Protein AF-A0A4Y9PZW2-F1 (afdb_monomer_lite)

Sequence (196 aa):
MPDELEQRLRSSLRAYADLVDEPDEDELPAPRTEIPRARSGRWREGVLAAAAAAAVVTWTFWVVTDDDTGVETATGTALSSTEGSAELPTGDAAAAAGAPEGPVPSSTDSVAPGVASPLDLYTHCGVLGTDVGGVWFAADPPLVDGAGNPPPGWGNPYQPGTLTLVTADEAVFADDAGHVVRLRAADESARPAPCD

Foldseek 3Di:
DVVVVVVVVVVVVVVVVVVPDPPPPPDDDDPDDDDDDDDDDDDDDDDDDDDDDDDPPDDDDPPPDDDDDDDDDDDDDDDDDDDDDDDDDDDDDDDPPPPPPDPQPCCLLAADAQDKDKHFQAFQQFRAFHDHNNFTWGFVVTAHPVVRGYDPPADPRTHIFIWHHNDPFWIWTAHPSGDITITGGDPPVSDDDDDD

Secondary structure (DSSP, 8-state):
-HHHHHHHHHHHHHHHHTT-PPP-TT--PPP----------------------------------------------------------------------PPP----S-PPTT-EEEEEEE-BTBEEEEEETTEEEEEEEEE--SSSSPPTTS-SSEEEEEEEEEETTEEEEE-TT--EEEEEEE-GGGSPPPP-

pLDDT: mean 72.65, std 22.48, range [35.47, 98.25]

Structure (mmCIF, N/CA/C/O backbone):
data_AF-A0A4Y9PZW2-F1
#
_entry.id   AF-A0A4Y9PZW2-F1
#
loop_
_atom_site.group_PDB
_atom_site.id
_atom_site.type_symbol
_atom_site.label_atom_id
_atom_site.label_alt_id
_atom_site.label_comp_id
_atom_site.label_asym_id
_atom_site.label_entity_id
_atom_site.label_seq_id
_atom_site.pdbx_PDB_ins_code
_atom_site.Cartn_x
_atom_site.Cartn_y
_atom_site.Cartn_z
_atom_site.occupancy
_atom_site.B_iso_or_equiv
_atom_site.auth_seq_id
_atom_site.auth_comp_id
_atom_site.auth_asym_id
_atom_site.auth_atom_id
_atom_site.pdbx_PDB_model_num
ATOM 1 N N . MET A 1 1 ? -14.460 39.743 23.673 1.00 62.78 1 MET A N 1
ATOM 2 C CA . MET A 1 1 ? -14.285 38.286 23.467 1.00 62.78 1 MET A CA 1
ATOM 3 C C . MET A 1 1 ? -13.497 37.919 22.205 1.00 62.78 1 MET A C 1
ATOM 5 O O . MET A 1 1 ? -12.821 36.904 22.282 1.00 62.78 1 MET A O 1
ATOM 9 N N . PRO A 1 2 ? -13.517 38.660 21.073 1.00 75.25 2 PRO A N 1
ATOM 10 C CA . PRO A 1 2 ? -12.588 38.373 19.966 1.00 75.25 2 PRO A CA 1
ATOM 11 C C . PRO A 1 2 ? -11.142 38.829 20.255 1.00 75.25 2 PRO A C 1
ATOM 13 O O . PRO A 1 2 ? -10.194 38.188 19.812 1.00 75.25 2 PRO A O 1
ATOM 16 N N . ASP A 1 3 ? -10.963 39.866 21.077 1.00 88.75 3 ASP A N 1
ATOM 17 C CA . ASP A 1 3 ? -9.648 40.477 21.337 1.00 88.75 3 ASP A CA 1
ATOM 18 C C . ASP A 1 3 ? -8.695 39.572 22.133 1.00 88.75 3 ASP A C 1
ATOM 20 O O . ASP A 1 3 ? -7.484 39.602 21.937 1.00 88.75 3 ASP A O 1
ATOM 24 N N . GLU A 1 4 ? -9.234 38.716 23.002 1.00 91.25 4 GLU A N 1
ATOM 25 C CA . GLU A 1 4 ? -8.445 37.791 23.823 1.00 91.25 4 GLU A CA 1
ATOM 26 C C . GLU A 1 4 ? -7.867 36.641 22.987 1.00 91.25 4 GLU A C 1
ATOM 28 O O . GLU A 1 4 ? -6.729 36.216 23.194 1.00 91.25 4 GLU A O 1
ATOM 33 N N . LEU A 1 5 ? -8.621 36.185 21.980 1.00 87.56 5 LEU A N 1
ATOM 34 C CA . LEU A 1 5 ? -8.169 35.160 21.045 1.00 87.56 5 LEU A CA 1
ATOM 35 C C . LEU A 1 5 ? -7.055 35.703 20.144 1.00 87.56 5 LEU A C 1
ATOM 37 O O . LEU A 1 5 ? -6.027 35.046 19.978 1.00 87.56 5 LEU A O 1
ATOM 41 N N . GLU A 1 6 ? -7.209 36.927 19.633 1.00 93.12 6 GLU A N 1
ATOM 42 C CA . GLU A 1 6 ? -6.150 37.588 18.868 1.00 93.12 6 GLU A CA 1
ATOM 43 C C . GLU A 1 6 ? -4.896 37.846 19.709 1.00 93.12 6 GLU A C 1
ATOM 45 O O . GLU A 1 6 ? -3.774 37.686 19.226 1.00 93.12 6 GLU A O 1
ATOM 50 N N . GLN A 1 7 ? -5.065 38.246 20.970 1.00 94.62 7 GLN A N 1
ATOM 51 C CA . GLN A 1 7 ? -3.944 38.518 21.865 1.00 94.62 7 GLN A CA 1
ATOM 52 C C . GLN A 1 7 ? -3.179 37.233 22.202 1.00 94.62 7 GLN A C 1
ATOM 54 O O . GLN A 1 7 ? -1.946 37.230 22.204 1.00 94.62 7 GLN A O 1
ATOM 59 N N . ARG A 1 8 ? -3.891 36.115 22.372 1.00 93.31 8 ARG A N 1
ATOM 60 C CA . ARG A 1 8 ? -3.292 34.795 22.579 1.00 93.31 8 ARG A CA 1
ATOM 61 C C . ARG A 1 8 ? -2.571 34.277 21.329 1.00 93.31 8 ARG A C 1
ATOM 63 O O . ARG A 1 8 ? -1.458 33.774 21.457 1.00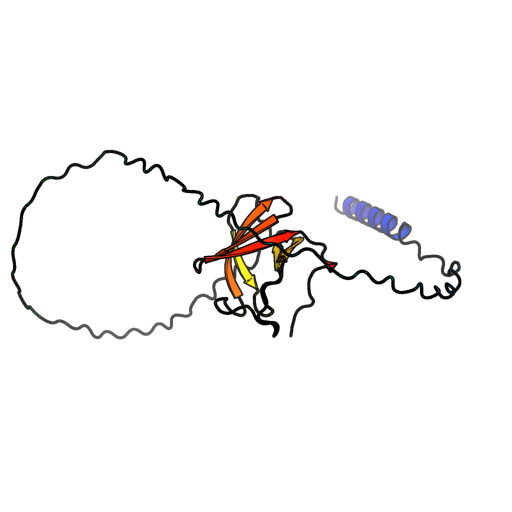 93.31 8 ARG A O 1
ATOM 70 N N . LEU A 1 9 ? -3.143 34.473 20.138 1.00 93.56 9 LEU A N 1
ATOM 71 C CA . LEU A 1 9 ? -2.514 34.132 18.851 1.00 93.56 9 LEU A CA 1
ATOM 72 C C . LEU A 1 9 ? -1.248 34.954 18.577 1.00 93.56 9 LEU A C 1
ATOM 74 O O . LEU A 1 9 ? -0.220 34.404 18.184 1.00 93.56 9 LEU A O 1
ATOM 78 N N . ARG A 1 10 ? -1.284 36.269 18.826 1.00 94.06 10 ARG A N 1
ATOM 79 C CA . ARG A 1 10 ? -0.092 37.126 18.695 1.00 94.06 10 ARG A CA 1
ATOM 80 C C . ARG A 1 10 ? 1.002 36.713 19.678 1.00 94.06 10 ARG A C 1
ATOM 82 O O . ARG A 1 10 ? 2.174 36.710 19.312 1.00 94.06 10 ARG A O 1
ATOM 89 N N . SER A 1 11 ? 0.629 36.330 20.900 1.00 93.25 11 SER A N 1
ATOM 90 C CA . SER A 1 11 ? 1.582 35.839 21.898 1.00 93.25 11 SER A CA 1
ATOM 91 C C . SER A 1 11 ? 2.222 34.510 21.489 1.00 93.25 11 SER A C 1
ATOM 93 O O . SER A 1 11 ? 3.431 34.358 21.643 1.00 93.25 11 SER A O 1
ATOM 95 N N . SER A 1 12 ? 1.450 33.558 20.951 1.00 92.38 12 SER A N 1
ATOM 96 C CA . SER A 1 12 ? 1.989 32.262 20.516 1.00 92.38 12 SER A CA 1
ATOM 97 C C . SER A 1 12 ? 2.888 32.384 19.286 1.00 92.38 12 SER A C 1
ATOM 99 O O . SER A 1 12 ? 3.924 31.733 19.226 1.00 92.38 12 SER A O 1
ATOM 101 N N . LEU A 1 13 ? 2.534 33.248 18.328 1.00 93.06 13 LEU A N 1
ATOM 102 C CA . LEU A 1 13 ? 3.362 33.497 17.141 1.00 93.06 13 LEU A CA 1
ATOM 103 C C . LEU A 1 13 ? 4.697 34.155 17.498 1.00 93.06 13 LEU A C 1
ATOM 105 O O . LEU A 1 13 ? 5.724 33.801 16.928 1.00 93.06 13 LEU A O 1
ATOM 109 N N . ARG A 1 14 ? 4.704 35.071 18.473 1.00 90.44 14 ARG A N 1
ATOM 110 C CA . ARG A 1 14 ? 5.941 35.711 18.932 1.00 90.44 14 ARG A CA 1
ATOM 111 C C . ARG A 1 14 ? 6.886 34.726 19.621 1.00 90.44 14 ARG A C 1
ATOM 113 O O . ARG A 1 14 ? 8.084 34.820 19.411 1.00 90.44 14 ARG A O 1
ATOM 120 N N . ALA A 1 15 ? 6.351 33.769 20.380 1.00 84.69 15 ALA A N 1
ATOM 121 C CA . ALA A 1 15 ? 7.150 32.704 20.987 1.00 84.69 15 ALA A CA 1
ATOM 122 C C . ALA A 1 15 ? 7.764 31.755 19.941 1.00 84.69 15 ALA A C 1
ATOM 124 O O . ALA A 1 15 ? 8.874 31.276 20.131 1.00 84.69 15 ALA A O 1
ATOM 125 N N . TYR A 1 16 ? 7.066 31.509 18.828 1.00 77.88 16 TYR A N 1
ATOM 126 C CA . TYR A 1 16 ? 7.616 30.736 17.711 1.00 77.88 16 TYR A CA 1
ATOM 127 C C . TYR A 1 16 ? 8.715 31.491 16.957 1.00 77.88 16 TYR A C 1
ATOM 129 O O . TYR A 1 16 ? 9.701 30.879 16.569 1.00 77.88 16 TYR A O 1
ATOM 137 N N . ALA A 1 17 ? 8.565 32.805 16.770 1.00 82.31 17 ALA A N 1
ATOM 138 C CA . ALA A 1 17 ? 9.579 33.627 16.110 1.00 82.31 17 ALA A CA 1
ATOM 139 C C . ALA A 1 17 ? 10.896 33.699 16.906 1.00 82.31 17 ALA A C 1
ATOM 141 O O . ALA A 1 17 ? 11.952 33.740 16.295 1.00 82.31 17 ALA A O 1
ATOM 142 N N . ASP A 1 18 ? 10.833 33.658 18.241 1.00 75.69 18 ASP A N 1
ATOM 143 C CA . ASP A 1 18 ? 12.012 33.661 19.130 1.00 75.69 18 ASP A CA 1
ATOM 144 C C . ASP A 1 18 ? 12.764 32.313 19.148 1.00 75.69 18 ASP A C 1
ATOM 146 O O . ASP A 1 18 ? 13.887 32.239 19.622 1.00 75.69 18 ASP A O 1
ATOM 150 N N . LEU A 1 19 ? 12.142 31.228 18.667 1.00 76.25 19 LEU A N 1
ATOM 151 C CA . LEU A 1 19 ? 12.781 29.909 18.548 1.00 76.25 19 LEU A CA 1
ATOM 152 C C . LEU A 1 19 ? 13.451 29.691 17.191 1.00 76.25 19 LEU A C 1
ATOM 154 O O . LEU A 1 19 ? 14.256 28.771 17.049 1.00 76.25 19 LEU A O 1
ATOM 158 N N . VAL A 1 20 ? 13.107 30.502 16.191 1.00 74.31 20 VAL A N 1
ATOM 159 C CA . VAL A 1 20 ? 13.808 30.521 14.907 1.00 74.31 20 VAL A CA 1
ATO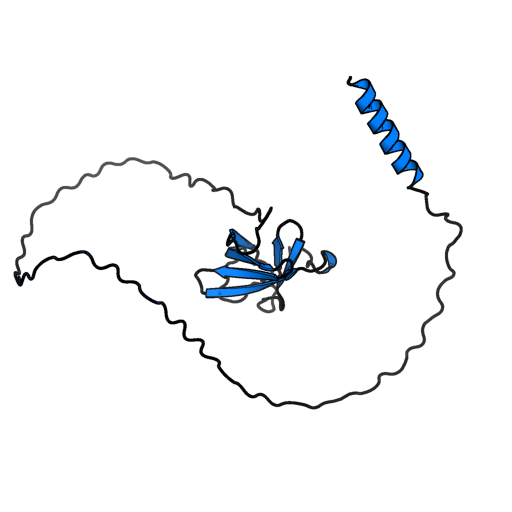M 160 C C . VAL A 1 20 ? 14.991 31.472 15.059 1.00 74.31 20 VAL A C 1
ATOM 162 O O . VAL A 1 20 ? 15.006 32.565 14.502 1.00 74.31 20 VAL A O 1
ATOM 165 N N . ASP A 1 21 ? 15.959 31.056 15.872 1.00 62.38 21 ASP A N 1
ATOM 166 C CA . ASP A 1 21 ? 17.311 31.600 15.816 1.00 62.38 21 ASP A CA 1
ATOM 167 C C . ASP A 1 21 ? 17.863 31.258 14.424 1.00 62.38 21 ASP A C 1
ATOM 169 O O . ASP A 1 21 ? 17.908 30.087 14.024 1.00 62.38 21 ASP A O 1
ATOM 173 N N . GLU A 1 22 ? 18.201 32.285 13.645 1.00 60.59 22 GLU A N 1
ATOM 174 C CA . GLU A 1 22 ? 18.986 32.101 12.429 1.00 60.59 22 GLU A CA 1
ATOM 175 C C . GLU A 1 22 ? 20.328 31.505 12.870 1.00 60.59 22 GLU A C 1
ATOM 177 O O . GLU A 1 22 ? 20.975 32.084 13.741 1.00 60.59 22 GLU A O 1
ATOM 182 N N . PRO A 1 23 ? 20.737 30.330 12.358 1.00 56.22 23 PRO A N 1
ATOM 183 C CA . PRO A 1 23 ? 21.983 29.720 12.794 1.00 56.22 23 PRO A CA 1
ATOM 184 C C . PRO A 1 23 ? 23.123 30.705 12.535 1.00 56.22 23 PRO A C 1
ATOM 186 O O . PRO A 1 23 ? 23.288 31.146 11.398 1.00 56.22 23 PRO A O 1
ATOM 189 N N . ASP A 1 24 ? 23.885 31.044 13.581 1.00 54.19 24 ASP A N 1
ATOM 190 C CA . ASP A 1 24 ? 25.083 31.874 13.482 1.00 54.19 24 ASP A CA 1
ATOM 191 C C . ASP A 1 24 ? 25.942 31.392 12.299 1.00 54.19 24 ASP A C 1
ATOM 193 O O . ASP A 1 24 ? 26.499 30.290 12.311 1.00 54.19 24 ASP A O 1
ATOM 197 N N . GLU A 1 25 ? 26.061 32.223 11.259 1.00 57.94 25 GLU A N 1
ATOM 198 C CA . GLU A 1 25 ? 26.844 31.915 10.052 1.00 57.94 25 GLU A CA 1
ATOM 199 C C . GLU A 1 25 ? 28.368 31.877 10.321 1.00 57.94 25 GLU A C 1
ATOM 201 O O . GLU A 1 25 ? 29.167 31.675 9.405 1.00 57.94 25 GLU A O 1
ATOM 206 N N . ASP A 1 26 ? 28.785 32.029 11.582 1.00 58.22 26 ASP A N 1
ATOM 207 C CA . ASP A 1 26 ? 30.178 32.110 12.025 1.00 58.22 26 ASP A CA 1
ATOM 208 C C . ASP A 1 26 ? 30.786 30.774 12.497 1.00 58.22 26 ASP A C 1
ATOM 210 O O . ASP A 1 26 ? 31.986 30.715 12.777 1.00 58.22 26 ASP A O 1
ATOM 214 N N . GLU A 1 27 ? 30.029 29.669 12.523 1.00 56.75 27 GLU A N 1
ATOM 215 C CA . GLU A 1 27 ? 30.566 28.346 12.884 1.00 56.75 27 GLU A CA 1
ATOM 216 C C . GLU A 1 27 ? 30.460 27.337 11.732 1.00 56.75 27 GLU A C 1
ATOM 218 O O . GLU A 1 27 ? 29.896 26.252 11.846 1.00 56.75 27 GLU A O 1
ATOM 223 N N . LEU A 1 28 ? 31.046 27.684 10.582 1.00 61.00 28 LEU A N 1
ATOM 224 C CA . LEU A 1 28 ? 31.323 26.711 9.525 1.00 61.00 28 LEU A CA 1
ATOM 225 C C . LEU A 1 28 ? 32.452 25.764 9.982 1.00 61.00 28 LEU A C 1
ATOM 227 O O . LEU A 1 28 ? 33.607 26.195 10.085 1.00 61.00 28 LEU A O 1
ATOM 231 N N . PRO A 1 29 ? 32.195 24.462 10.214 1.00 59.09 29 PRO A N 1
ATOM 232 C CA . PRO A 1 29 ? 33.271 23.514 10.453 1.00 59.09 29 PRO A CA 1
ATOM 233 C C . PRO A 1 29 ? 34.138 23.390 9.194 1.00 59.09 29 PRO A C 1
ATOM 235 O O . PRO A 1 29 ? 33.640 23.208 8.081 1.00 59.09 29 PRO A O 1
ATOM 238 N N . ALA A 1 30 ? 35.457 23.479 9.386 1.00 65.00 30 ALA A N 1
ATOM 239 C CA . ALA A 1 30 ? 36.466 23.343 8.339 1.00 65.00 30 ALA A CA 1
ATOM 240 C C . ALA A 1 30 ? 36.236 22.101 7.445 1.00 65.00 30 ALA A C 1
ATOM 242 O O . ALA A 1 30 ? 35.732 21.076 7.925 1.00 65.00 30 ALA A O 1
ATOM 243 N N . PRO A 1 31 ? 36.645 22.148 6.160 1.00 56.06 31 PRO A N 1
ATOM 244 C CA . PRO A 1 31 ? 36.468 21.040 5.229 1.00 56.06 31 PRO A CA 1
ATOM 245 C C . PRO A 1 31 ? 37.094 19.762 5.792 1.00 56.06 31 PRO A C 1
ATOM 247 O O . PRO A 1 31 ? 38.300 19.693 6.037 1.00 56.06 31 PRO A O 1
ATOM 250 N N . ARG A 1 32 ? 36.253 18.743 6.005 1.00 53.75 32 ARG A N 1
ATOM 251 C CA . ARG A 1 32 ? 36.685 17.413 6.438 1.00 53.75 32 ARG A CA 1
ATOM 252 C C . ARG A 1 32 ? 37.649 16.834 5.409 1.00 53.75 32 ARG A C 1
ATOM 254 O O . ARG A 1 32 ? 37.267 16.495 4.291 1.00 53.75 32 ARG A O 1
ATOM 261 N N . THR A 1 33 ? 38.895 16.720 5.842 1.00 51.44 33 THR A N 1
ATOM 262 C CA . THR A 1 33 ? 39.990 16.030 5.176 1.00 51.44 33 THR A CA 1
ATOM 263 C C . THR A 1 33 ? 39.597 14.596 4.819 1.00 51.44 33 THR A C 1
ATOM 265 O O . THR A 1 33 ? 38.908 13.902 5.567 1.00 51.44 33 THR A O 1
ATOM 268 N N . GLU A 1 34 ? 40.057 14.191 3.644 1.00 53.72 34 GLU A N 1
ATOM 269 C CA . GLU A 1 34 ? 39.815 12.941 2.937 1.00 53.72 34 GLU A CA 1
ATOM 270 C C . GLU A 1 34 ? 39.901 11.686 3.825 1.00 53.72 34 GLU A C 1
ATOM 272 O O . GLU A 1 34 ? 40.894 11.447 4.513 1.00 53.72 34 GLU A O 1
ATOM 277 N N . ILE A 1 35 ? 38.873 10.833 3.754 1.00 53.16 35 ILE A N 1
ATOM 278 C CA . ILE A 1 35 ? 38.909 9.493 4.349 1.00 53.16 35 ILE A CA 1
ATOM 279 C C . ILE A 1 35 ? 39.741 8.577 3.432 1.00 53.16 35 ILE A C 1
ATOM 281 O O . ILE A 1 35 ? 39.389 8.404 2.259 1.00 53.16 35 ILE A O 1
ATOM 285 N N . PRO A 1 36 ? 40.822 7.942 3.926 1.00 50.47 36 PRO A N 1
ATOM 286 C CA . PRO A 1 36 ? 41.583 6.981 3.144 1.00 50.47 36 PRO A CA 1
ATOM 287 C C . PRO A 1 36 ? 40.757 5.717 2.874 1.00 50.47 36 PRO A C 1
ATOM 289 O O . PRO A 1 36 ? 40.165 5.119 3.774 1.00 50.47 36 PRO A O 1
ATOM 292 N N . ARG A 1 37 ? 40.764 5.287 1.607 1.00 54.69 37 ARG A N 1
ATOM 293 C CA . ARG A 1 37 ? 40.181 4.027 1.128 1.00 54.69 37 ARG A CA 1
ATOM 294 C C . ARG A 1 37 ? 40.762 2.840 1.903 1.00 54.69 37 ARG A C 1
ATOM 296 O O . ARG A 1 37 ? 41.897 2.428 1.660 1.00 54.69 37 ARG A O 1
ATOM 303 N N . ALA A 1 38 ? 39.968 2.256 2.797 1.00 46.69 38 ALA A N 1
ATOM 304 C CA . ALA A 1 38 ? 40.286 0.987 3.432 1.00 46.69 38 ALA A CA 1
ATOM 305 C C . ALA A 1 38 ? 39.863 -0.183 2.527 1.00 46.69 38 ALA A C 1
ATOM 307 O O . ALA A 1 38 ? 38.709 -0.332 2.136 1.00 46.69 38 ALA A O 1
ATOM 308 N N . ARG A 1 39 ? 40.876 -0.980 2.186 1.00 47.09 39 ARG A N 1
ATOM 309 C CA . ARG A 1 39 ? 40.887 -2.260 1.468 1.00 47.09 39 ARG A CA 1
ATOM 310 C C . ARG A 1 39 ? 39.624 -3.124 1.592 1.00 47.09 39 ARG A C 1
ATOM 312 O O . ARG A 1 39 ? 39.233 -3.552 2.672 1.00 47.09 39 ARG A O 1
ATOM 319 N N . SER A 1 40 ? 39.152 -3.531 0.417 1.00 48.62 40 SER A N 1
ATOM 320 C CA . SER A 1 40 ? 38.281 -4.671 0.134 1.00 48.62 40 SER A CA 1
ATOM 321 C C . SER A 1 40 ? 38.768 -5.973 0.793 1.00 48.62 40 SER A C 1
ATOM 323 O O . SER A 1 40 ? 39.730 -6.600 0.335 1.00 48.62 40 SER A O 1
ATOM 325 N N . GLY A 1 41 ? 38.076 -6.390 1.853 1.00 40.81 41 GLY A N 1
ATOM 326 C CA . GLY A 1 41 ? 38.175 -7.717 2.455 1.00 40.81 41 GLY A CA 1
ATOM 327 C C . GLY A 1 41 ? 37.233 -8.699 1.761 1.00 40.81 41 GLY A C 1
ATOM 328 O O . GLY A 1 41 ? 36.020 -8.638 1.917 1.00 40.81 41 GLY A O 1
ATOM 329 N N . ARG A 1 42 ? 37.831 -9.591 0.976 1.00 61.97 42 ARG A N 1
ATOM 330 C CA . ARG A 1 42 ? 37.252 -10.743 0.280 1.00 61.97 42 ARG A CA 1
ATOM 331 C C . ARG A 1 42 ? 36.526 -11.688 1.251 1.00 61.97 42 ARG A C 1
ATOM 333 O O . ARG A 1 42 ? 37.195 -12.375 2.014 1.00 61.97 42 ARG A O 1
ATOM 340 N N . TRP A 1 43 ? 35.205 -11.813 1.134 1.00 41.78 43 TRP A N 1
ATOM 341 C CA . TRP A 1 43 ? 34.451 -12.945 1.683 1.00 41.78 43 TRP A CA 1
ATOM 342 C C . TRP A 1 43 ? 33.638 -13.580 0.560 1.00 41.78 43 TRP A C 1
ATOM 344 O O . TRP A 1 43 ? 32.672 -13.009 0.062 1.00 41.78 43 TRP A O 1
ATOM 354 N N . ARG A 1 44 ? 34.101 -14.748 0.111 1.00 53.56 44 ARG A N 1
ATOM 355 C CA . ARG A 1 44 ? 33.353 -15.646 -0.762 1.00 53.56 44 ARG A CA 1
ATOM 356 C C . ARG A 1 44 ? 32.853 -16.811 0.082 1.00 53.56 44 ARG A C 1
ATOM 358 O O . ARG A 1 44 ? 33.649 -17.458 0.750 1.00 53.56 44 ARG A O 1
ATOM 365 N N . GLU A 1 45 ? 31.549 -17.020 -0.055 1.00 43.31 45 GLU A N 1
ATOM 366 C CA . GLU A 1 45 ? 30.875 -18.300 -0.277 1.00 43.31 45 GLU A CA 1
ATOM 367 C C . GLU A 1 45 ? 30.797 -19.315 0.869 1.00 43.31 45 GLU A C 1
ATOM 369 O O . GLU A 1 45 ? 31.772 -19.954 1.251 1.00 43.31 45 GLU A O 1
ATOM 374 N N . GLY A 1 46 ? 29.547 -19.601 1.246 1.00 43.78 46 GLY A N 1
ATOM 375 C CA . GLY A 1 46 ? 29.054 -20.966 1.104 1.00 43.78 46 GLY A CA 1
ATOM 376 C C . GLY A 1 46 ? 28.109 -21.412 2.205 1.00 43.78 46 GLY A C 1
ATOM 377 O O . GLY A 1 46 ? 28.588 -21.972 3.177 1.00 43.78 46 GLY A O 1
ATOM 378 N N . VAL A 1 47 ? 26.791 -21.283 1.994 1.00 46.53 47 VAL A N 1
ATOM 379 C CA . VAL A 1 47 ? 25.821 -22.324 2.385 1.00 46.53 47 VAL A CA 1
ATOM 380 C C . VAL A 1 47 ? 24.618 -22.284 1.430 1.00 46.53 47 VAL A C 1
ATOM 382 O O . VAL A 1 47 ? 23.797 -21.375 1.479 1.00 46.53 47 VAL A O 1
ATOM 385 N N . LEU A 1 48 ? 24.513 -23.299 0.573 1.00 47.62 48 LEU A N 1
ATOM 386 C CA . LEU A 1 48 ? 23.246 -23.787 0.027 1.00 47.62 48 LEU A CA 1
ATOM 387 C C . LEU A 1 48 ? 22.818 -24.978 0.888 1.00 47.62 48 LEU A C 1
ATOM 389 O O . LEU A 1 48 ? 23.632 -25.877 1.084 1.00 47.62 48 LEU A O 1
ATOM 393 N N . ALA A 1 49 ? 21.560 -25.018 1.323 1.00 41.09 49 ALA A N 1
ATOM 394 C CA . ALA A 1 49 ? 20.713 -26.212 1.234 1.00 41.09 49 ALA A CA 1
ATOM 395 C C . ALA A 1 49 ? 19.293 -25.894 1.722 1.00 41.09 49 ALA A C 1
ATOM 397 O O . ALA A 1 49 ? 19.070 -25.516 2.869 1.00 41.09 49 ALA A O 1
ATOM 398 N N . ALA A 1 50 ? 18.347 -26.078 0.810 1.00 42.72 50 ALA A N 1
ATOM 399 C CA . ALA A 1 50 ? 16.915 -26.079 1.038 1.00 42.72 50 ALA A CA 1
ATOM 400 C C . ALA A 1 50 ? 16.467 -27.319 1.830 1.00 42.72 50 ALA A C 1
ATOM 402 O O . ALA A 1 50 ? 17.031 -28.397 1.652 1.00 42.72 50 ALA A O 1
ATOM 403 N N . ALA A 1 51 ? 15.381 -27.198 2.593 1.00 38.59 51 ALA A N 1
ATOM 404 C CA . ALA A 1 51 ? 14.439 -28.294 2.799 1.00 38.59 51 ALA A CA 1
ATOM 405 C C . ALA A 1 51 ? 13.072 -27.733 3.207 1.00 38.59 51 ALA A C 1
ATOM 407 O O . ALA A 1 51 ? 12.938 -26.998 4.181 1.00 38.59 51 ALA A O 1
ATOM 408 N N . ALA A 1 52 ? 12.075 -28.085 2.405 1.00 43.72 52 ALA A N 1
ATOM 409 C CA . ALA A 1 52 ? 10.674 -27.768 2.578 1.00 43.72 52 ALA A CA 1
ATOM 410 C C . ALA A 1 52 ? 10.066 -28.489 3.791 1.00 43.72 52 ALA A C 1
ATOM 412 O O . ALA A 1 52 ? 10.369 -29.654 4.044 1.00 43.72 52 ALA A O 1
ATOM 413 N N . ALA A 1 53 ? 9.117 -27.837 4.458 1.00 41.38 53 ALA A N 1
ATOM 414 C CA . ALA A 1 53 ? 8.061 -28.513 5.199 1.00 41.38 53 ALA A CA 1
ATOM 415 C C . ALA A 1 53 ? 6.766 -27.718 5.007 1.00 41.38 53 ALA A C 1
ATOM 417 O O . ALA A 1 53 ? 6.582 -26.641 5.568 1.00 41.38 53 ALA A O 1
ATOM 418 N N . ALA A 1 54 ? 5.895 -28.246 4.149 1.00 43.75 54 ALA A N 1
ATOM 419 C CA . ALA A 1 54 ? 4.531 -27.780 3.986 1.00 43.75 54 ALA A CA 1
ATOM 420 C C . ALA A 1 54 ? 3.752 -28.047 5.283 1.00 43.75 54 ALA A C 1
ATOM 422 O O . ALA A 1 54 ? 3.591 -29.200 5.681 1.00 43.75 54 ALA A O 1
ATOM 423 N N . ALA A 1 55 ? 3.254 -26.994 5.926 1.00 45.62 55 ALA A N 1
ATOM 424 C CA . ALA A 1 55 ? 2.225 -27.109 6.949 1.00 45.62 55 ALA A CA 1
ATOM 425 C C . ALA A 1 55 ? 0.871 -26.859 6.278 1.00 45.62 55 ALA A C 1
ATOM 427 O O . ALA A 1 55 ? 0.476 -25.721 6.033 1.00 45.62 55 ALA A O 1
ATOM 428 N N . VAL A 1 56 ? 0.179 -27.945 5.935 1.00 45.12 56 VAL A N 1
ATOM 429 C CA . VAL A 1 56 ? -1.225 -27.912 5.522 1.00 45.12 56 VAL A CA 1
ATOM 430 C C . VAL A 1 56 ? -2.041 -27.587 6.771 1.00 45.12 56 VAL A C 1
ATOM 432 O O . VAL A 1 56 ? -2.274 -28.454 7.608 1.00 45.12 56 VAL A O 1
ATOM 435 N N . VAL A 1 57 ? -2.440 -26.327 6.933 1.00 52.59 57 VAL A N 1
ATOM 436 C CA . VAL A 1 57 ? -3.399 -25.944 7.973 1.00 52.59 57 VAL A CA 1
ATOM 437 C C . VAL A 1 57 ? -4.792 -26.214 7.419 1.00 52.59 57 VAL A C 1
ATOM 439 O O . VAL A 1 57 ? -5.369 -25.409 6.695 1.00 52.59 57 VAL A O 1
ATOM 442 N N . THR A 1 58 ? -5.320 -27.392 7.731 1.00 47.94 58 THR A N 1
ATOM 443 C CA . THR A 1 58 ? -6.725 -27.733 7.514 1.00 47.94 58 THR A CA 1
ATOM 444 C C . THR A 1 58 ? -7.589 -26.911 8.467 1.00 47.94 58 THR A C 1
ATOM 446 O O . THR A 1 58 ? -7.606 -27.172 9.669 1.00 47.94 58 THR A O 1
ATOM 449 N N . TRP A 1 59 ? -8.308 -25.921 7.943 1.00 55.81 59 TRP A N 1
ATOM 450 C CA . TRP A 1 59 ? -9.390 -25.258 8.666 1.00 55.81 59 TRP A CA 1
ATOM 451 C C . TRP A 1 59 ? -10.636 -26.140 8.575 1.00 55.81 59 TRP A C 1
ATOM 453 O O . TRP A 1 59 ? -11.253 -26.257 7.520 1.00 55.81 59 TRP A O 1
ATOM 463 N N . THR A 1 60 ? -11.009 -26.788 9.674 1.00 64.94 60 THR A N 1
ATOM 464 C CA . THR A 1 60 ? -12.338 -27.389 9.810 1.00 64.94 60 THR A CA 1
ATOM 465 C C . THR A 1 60 ? -13.339 -26.281 10.117 1.00 64.94 60 THR A C 1
ATOM 467 O O . THR A 1 60 ? -13.428 -25.822 11.256 1.00 64.94 60 THR A O 1
ATOM 470 N N . PHE A 1 61 ? -14.089 -25.855 9.101 1.00 55.00 61 PHE A N 1
ATOM 471 C CA . PHE A 1 61 ? -15.329 -25.113 9.302 1.00 55.00 61 PHE A CA 1
ATOM 472 C C . PHE A 1 61 ? -16.333 -26.038 9.994 1.00 55.00 61 PHE A C 1
ATOM 474 O O . PHE A 1 61 ? -16.761 -27.043 9.427 1.00 55.00 61 PHE A O 1
ATOM 481 N N . TRP A 1 62 ? -16.704 -25.708 11.229 1.00 58.31 62 TRP A N 1
ATOM 482 C CA . TRP A 1 62 ? -17.913 -26.250 11.833 1.00 58.31 62 TRP A CA 1
ATOM 483 C C . TRP A 1 62 ? -19.103 -25.609 11.124 1.00 58.31 62 TRP A C 1
ATOM 485 O O . TRP A 1 62 ? -19.427 -24.448 11.365 1.00 58.31 62 TRP A O 1
ATOM 495 N N . VAL A 1 63 ? -19.739 -26.363 10.230 1.00 50.00 63 VAL A N 1
ATOM 496 C CA . VAL A 1 63 ? -21.104 -26.062 9.805 1.00 50.00 63 VAL A CA 1
ATOM 497 C C . VAL A 1 63 ? -22.000 -26.426 10.985 1.00 50.00 63 VAL A C 1
ATOM 499 O O . VAL A 1 63 ? -22.245 -27.600 11.254 1.00 50.00 63 VAL A O 1
ATOM 502 N N . VAL A 1 64 ? -22.453 -25.412 11.720 1.00 51.00 64 VAL A N 1
ATOM 503 C CA . VAL A 1 64 ? -23.687 -25.514 12.498 1.00 51.00 64 VAL A CA 1
ATOM 504 C C . VAL A 1 64 ? -24.808 -25.533 11.459 1.00 51.00 64 VAL A C 1
ATOM 506 O O . VAL A 1 64 ? -25.106 -24.525 10.825 1.00 51.00 64 VAL A O 1
ATOM 509 N N . THR A 1 65 ? -25.345 -26.717 11.173 1.00 50.16 65 THR A N 1
ATOM 510 C CA . THR A 1 65 ? -26.651 -26.825 10.523 1.00 50.16 65 THR A CA 1
ATOM 511 C C . THR A 1 65 ? -27.682 -26.657 11.623 1.00 50.16 65 THR A C 1
ATOM 513 O O . THR A 1 65 ? -27.840 -27.548 12.459 1.00 50.16 65 THR A O 1
ATOM 516 N N . ASP A 1 66 ? -28.316 -25.490 11.649 1.00 47.09 66 ASP A N 1
ATOM 517 C CA . ASP A 1 66 ? -29.572 -25.300 12.359 1.00 47.09 66 ASP A CA 1
ATOM 518 C C . ASP A 1 66 ? -30.621 -26.194 11.680 1.00 47.09 66 ASP A C 1
ATOM 520 O O . ASP A 1 66 ? -30.785 -26.189 10.456 1.00 47.09 66 ASP A O 1
ATOM 524 N N . ASP A 1 67 ? -31.216 -27.051 12.498 1.00 50.09 67 ASP A N 1
ATOM 525 C CA . ASP A 1 67 ? -32.285 -27.982 12.181 1.00 50.09 67 ASP A CA 1
ATOM 526 C C . ASP A 1 67 ? -33.591 -27.186 12.141 1.00 50.09 67 ASP A C 1
ATOM 528 O O . ASP A 1 67 ? -34.152 -26.904 13.190 1.00 50.09 67 ASP A O 1
ATOM 532 N N . ASP A 1 68 ? -34.054 -26.782 10.958 1.00 53.25 68 ASP A N 1
ATOM 533 C CA . ASP A 1 68 ? -35.490 -26.668 10.694 1.00 53.25 68 ASP A CA 1
ATOM 534 C C . ASP A 1 68 ? -35.734 -26.535 9.189 1.00 53.25 68 ASP A C 1
ATOM 536 O O . ASP A 1 68 ? -35.352 -25.557 8.547 1.00 53.25 68 ASP A O 1
ATOM 540 N N . THR A 1 69 ? -36.319 -27.571 8.598 1.00 46.91 69 THR A N 1
ATOM 541 C CA . THR A 1 69 ? -37.425 -27.478 7.632 1.00 46.91 69 THR A CA 1
ATOM 542 C C . THR A 1 69 ? -37.645 -28.867 7.059 1.00 46.91 69 THR A C 1
ATOM 544 O O . THR A 1 69 ? -36.964 -29.336 6.146 1.00 46.91 69 THR A O 1
ATOM 547 N N . GLY A 1 70 ? -38.642 -29.549 7.614 1.00 45.94 70 GLY A N 1
ATOM 548 C CA . GLY A 1 70 ? -39.277 -30.630 6.888 1.00 45.94 70 GLY A CA 1
ATOM 549 C C . GLY A 1 70 ? -39.850 -30.096 5.579 1.00 45.94 70 GLY A C 1
ATOM 550 O O . GLY A 1 70 ? -40.504 -29.058 5.560 1.00 45.94 70 GLY A O 1
ATOM 551 N N . VAL A 1 71 ? -39.671 -30.841 4.496 1.00 47.03 71 VAL A N 1
ATOM 552 C CA . VAL A 1 71 ? -40.780 -31.085 3.584 1.00 47.03 71 VAL A CA 1
ATOM 553 C C . VAL A 1 71 ? -40.541 -32.375 2.822 1.00 47.03 71 VAL A C 1
ATOM 555 O O . VAL A 1 71 ? -39.423 -32.847 2.626 1.00 47.03 71 VAL A O 1
ATOM 558 N N . GLU A 1 72 ? -41.667 -32.966 2.490 1.00 41.66 72 GLU A N 1
ATOM 559 C CA . GLU A 1 72 ? -41.862 -34.347 2.152 1.00 41.66 72 GLU A CA 1
ATOM 560 C C . GLU A 1 72 ? -41.341 -34.734 0.770 1.00 41.66 72 GLU A C 1
ATOM 562 O O . GLU A 1 72 ? -41.220 -33.953 -0.173 1.00 41.66 72 GLU A O 1
ATOM 567 N N . THR A 1 73 ? -41.101 -36.034 0.684 1.00 48.53 73 THR A N 1
ATOM 568 C CA . THR A 1 73 ? -41.034 -36.858 -0.510 1.00 48.53 73 THR A CA 1
ATOM 569 C C . THR A 1 73 ? -42.071 -36.459 -1.566 1.00 48.53 73 THR A C 1
ATOM 571 O O . THR A 1 73 ? -43.271 -36.570 -1.333 1.00 48.53 73 THR A O 1
ATOM 574 N N . ALA A 1 74 ? -41.621 -36.139 -2.779 1.00 49.12 74 ALA A N 1
ATOM 575 C CA . ALA A 1 74 ? -42.462 -36.253 -3.966 1.00 49.12 74 ALA A CA 1
ATOM 576 C C . ALA A 1 74 ? -41.637 -36.731 -5.166 1.00 49.12 74 ALA A C 1
ATOM 578 O O . ALA A 1 74 ? -40.813 -36.025 -5.741 1.00 49.12 74 ALA A O 1
ATOM 579 N N . THR A 1 75 ? -41.879 -37.989 -5.518 1.00 47.44 75 THR A N 1
ATOM 580 C CA . THR A 1 75 ? -41.591 -38.601 -6.813 1.00 47.44 75 THR A CA 1
ATOM 581 C C . THR A 1 75 ? -42.399 -37.880 -7.891 1.00 47.44 75 THR A C 1
ATOM 583 O O . THR A 1 75 ? -43.580 -37.612 -7.691 1.00 47.44 75 THR A O 1
ATOM 586 N N . GLY A 1 76 ? -41.807 -37.608 -9.055 1.00 40.59 76 GLY A N 1
ATOM 587 C CA . GLY A 1 76 ? -42.567 -36.984 -10.136 1.00 40.59 76 GLY A CA 1
ATOM 588 C C . GLY A 1 76 ? -41.787 -36.758 -11.420 1.00 40.59 76 GLY A C 1
ATOM 589 O O . GLY A 1 76 ? -41.491 -35.625 -11.778 1.00 40.59 76 GLY A O 1
ATOM 590 N N . THR A 1 77 ? -41.494 -37.838 -12.141 1.00 50.31 77 THR A N 1
ATOM 591 C CA . THR A 1 77 ? -41.217 -37.782 -13.580 1.00 50.31 77 THR A CA 1
ATOM 592 C C . THR A 1 77 ? -42.485 -37.348 -14.315 1.00 50.31 77 THR A C 1
ATOM 594 O O . THR A 1 77 ? -43.475 -38.076 -14.280 1.00 50.31 77 THR A O 1
ATOM 597 N N . ALA A 1 78 ? -42.445 -36.234 -15.046 1.00 44.97 78 ALA A N 1
ATOM 598 C CA . ALA A 1 78 ? -43.351 -36.000 -16.168 1.00 44.97 78 ALA A CA 1
ATOM 599 C C . ALA A 1 78 ? -42.710 -35.065 -17.203 1.00 44.97 78 ALA A C 1
ATOM 601 O O . ALA A 1 78 ? -42.429 -33.899 -16.944 1.00 44.97 78 ALA A O 1
ATOM 602 N N . LEU A 1 79 ? -42.498 -35.622 -18.393 1.00 52.81 79 LEU A N 1
ATOM 603 C CA . LEU A 1 79 ? -42.278 -34.908 -19.643 1.00 52.81 79 LEU A CA 1
ATOM 604 C C . LEU A 1 79 ? -43.606 -34.282 -20.088 1.00 52.81 79 LEU A C 1
ATOM 606 O O . LEU A 1 79 ? -44.614 -34.988 -20.107 1.00 52.81 79 LEU A O 1
ATOM 610 N N . SER A 1 80 ? -43.600 -33.028 -20.541 1.00 42.16 80 SER A N 1
ATOM 611 C CA . SER A 1 80 ? -44.324 -32.621 -21.756 1.00 42.16 80 SER A CA 1
ATOM 612 C C . SER A 1 80 ? -44.037 -31.178 -22.145 1.00 42.16 80 SER A C 1
ATOM 614 O O . SER A 1 80 ? -44.112 -30.255 -21.340 1.00 42.16 80 SER A O 1
ATOM 616 N N . SER A 1 81 ? -43.742 -31.042 -23.432 1.00 50.53 81 SER A N 1
ATOM 617 C CA . SER A 1 81 ? -43.751 -29.832 -24.234 1.00 50.53 81 SER A CA 1
ATOM 618 C C . SER A 1 81 ? -45.139 -29.196 -24.287 1.00 50.53 81 SER A C 1
ATOM 620 O O . SER A 1 81 ? -46.122 -29.915 -24.428 1.00 50.53 81 SER A O 1
ATOM 622 N N . THR A 1 82 ? -45.190 -27.867 -24.360 1.00 48.25 82 THR A N 1
ATOM 623 C CA . THR A 1 82 ? -46.162 -27.148 -25.198 1.00 48.25 82 THR A CA 1
ATOM 624 C C . THR A 1 82 ? -45.568 -25.808 -25.613 1.00 48.25 82 THR A C 1
ATOM 626 O O . THR A 1 82 ? -45.252 -24.965 -24.777 1.00 48.25 82 THR A O 1
ATOM 629 N N . GLU A 1 83 ? -45.410 -25.655 -26.922 1.00 48.31 83 GLU A N 1
ATOM 630 C CA . GLU A 1 83 ? -45.185 -24.399 -27.630 1.00 48.31 83 GLU A CA 1
ATOM 631 C C . GLU A 1 83 ? -46.416 -23.489 -27.483 1.00 48.31 83 GLU A C 1
ATOM 633 O O . GLU A 1 83 ? -47.545 -23.981 -27.437 1.00 48.31 83 GLU A O 1
ATOM 638 N N . GLY A 1 84 ? -46.227 -22.167 -27.452 1.00 38.62 84 GLY A N 1
ATOM 639 C CA . GLY A 1 84 ? -47.362 -21.247 -27.451 1.00 38.62 84 GLY A CA 1
ATOM 640 C C . GLY A 1 84 ? -47.007 -19.766 -27.374 1.00 38.62 84 GLY A C 1
ATOM 641 O O . GLY A 1 84 ? -46.883 -19.220 -26.289 1.00 38.62 84 GLY A O 1
ATOM 642 N N . SER A 1 85 ? -46.969 -19.144 -28.553 1.00 49.34 85 SER A N 1
ATOM 643 C CA . SER A 1 85 ? -47.336 -17.748 -28.839 1.00 49.34 85 SER A CA 1
ATOM 644 C C . SER A 1 85 ? -46.515 -16.586 -28.271 1.00 49.34 85 SER A C 1
ATOM 646 O O . SER A 1 85 ? -46.656 -16.155 -27.134 1.00 49.34 85 SER A O 1
ATOM 648 N N . ALA A 1 86 ? -45.746 -16.019 -29.204 1.00 50.12 86 ALA A N 1
ATOM 649 C CA . ALA A 1 86 ? -45.572 -14.597 -29.495 1.00 50.12 86 ALA A CA 1
ATOM 650 C C . ALA A 1 86 ? -46.360 -13.581 -28.647 1.00 50.12 86 ALA A C 1
ATOM 652 O O . ALA A 1 86 ? -47.585 -13.569 -28.683 1.00 50.12 86 ALA A O 1
ATOM 653 N N . GLU A 1 87 ? -45.640 -12.594 -28.111 1.00 41.59 87 GLU A N 1
ATOM 654 C CA . GLU A 1 87 ? -45.898 -11.195 -28.465 1.00 41.59 87 GLU A CA 1
ATOM 655 C C . GLU A 1 87 ? -44.629 -10.352 -28.252 1.00 41.59 87 GLU A C 1
ATOM 657 O O . GLU A 1 87 ? -43.968 -10.428 -27.217 1.00 41.59 87 GLU A O 1
ATOM 662 N N . LEU A 1 88 ? -44.259 -9.587 -29.279 1.00 52.62 88 LEU A N 1
ATOM 663 C CA . LEU A 1 88 ? -43.267 -8.517 -29.203 1.00 52.62 88 LEU A CA 1
ATOM 664 C C . LEU A 1 88 ? -43.928 -7.295 -28.560 1.00 52.62 88 LEU A C 1
ATOM 666 O O . LEU A 1 88 ? -45.030 -6.931 -28.967 1.00 52.62 88 LEU A O 1
ATOM 670 N N . PRO A 1 89 ? -43.199 -6.559 -27.716 1.00 46.19 89 PRO A N 1
ATOM 671 C CA . PRO A 1 89 ? -43.303 -5.111 -27.787 1.00 46.19 89 PRO A CA 1
ATOM 672 C C . PRO A 1 89 ? -41.950 -4.494 -28.145 1.00 46.19 89 PRO A C 1
ATOM 674 O O . PRO A 1 89 ? -41.013 -4.448 -27.351 1.00 46.19 89 PRO A O 1
ATOM 677 N N . THR A 1 90 ? -41.875 -3.977 -29.370 1.00 48.31 90 THR A N 1
ATOM 678 C CA . THR A 1 90 ? -40.962 -2.890 -29.719 1.00 48.31 90 THR A CA 1
ATOM 679 C C . THR A 1 90 ? -41.527 -1.612 -29.105 1.00 48.31 90 THR A C 1
ATOM 681 O O . THR A 1 90 ? -42.611 -1.169 -29.478 1.00 48.31 90 THR A O 1
ATOM 684 N N . GLY A 1 91 ? -40.798 -1.034 -28.157 1.00 42.94 91 GLY A N 1
ATOM 685 C CA . GLY A 1 91 ? -41.113 0.247 -27.536 1.00 42.94 91 GLY A CA 1
ATOM 686 C C . GLY A 1 91 ? -39.821 0.936 -27.130 1.00 42.94 91 GLY A C 1
ATOM 687 O O . GLY A 1 91 ? -39.310 0.714 -26.040 1.00 42.94 91 GLY A O 1
ATOM 688 N N . ASP A 1 92 ? -39.289 1.706 -28.071 1.00 43.91 92 ASP A N 1
ATOM 689 C CA . ASP A 1 92 ? -38.093 2.536 -27.983 1.00 43.91 92 ASP A CA 1
ATOM 690 C C . ASP A 1 92 ? -38.219 3.577 -26.854 1.00 43.91 92 ASP A C 1
ATOM 692 O O . ASP A 1 92 ? -39.183 4.345 -26.813 1.00 43.91 92 ASP A O 1
ATOM 696 N N . ALA A 1 93 ? -37.249 3.605 -25.939 1.00 46.44 93 ALA A N 1
ATOM 697 C CA . ALA A 1 93 ? -37.024 4.734 -25.045 1.00 46.44 93 ALA A CA 1
ATOM 698 C C . ALA A 1 93 ? -35.529 4.842 -24.730 1.00 46.44 93 ALA A C 1
ATOM 700 O O . ALA A 1 93 ? -34.983 4.154 -23.868 1.00 46.44 93 ALA A O 1
ATOM 701 N N . ALA A 1 94 ? -34.877 5.735 -25.468 1.00 44.34 94 ALA A N 1
ATOM 702 C CA . ALA A 1 94 ? -33.562 6.255 -25.164 1.00 44.34 94 ALA A CA 1
ATOM 703 C C . ALA A 1 94 ? -33.505 6.831 -23.738 1.00 44.34 94 ALA A C 1
ATOM 705 O O . ALA A 1 94 ? -34.228 7.766 -23.398 1.00 44.34 94 ALA A O 1
ATOM 706 N N . ALA A 1 95 ? -32.567 6.336 -22.940 1.00 37.53 95 ALA A N 1
ATOM 707 C CA . ALA A 1 95 ? -31.950 7.107 -21.875 1.00 37.53 95 ALA A CA 1
ATOM 708 C C . ALA A 1 95 ? -30.489 6.675 -21.811 1.00 37.53 95 ALA A C 1
ATOM 710 O O . ALA A 1 95 ? -30.170 5.558 -21.409 1.00 37.53 95 ALA A O 1
ATOM 711 N N . ALA A 1 96 ? -29.612 7.556 -22.287 1.00 41.69 96 ALA A N 1
ATOM 712 C CA . ALA A 1 96 ? -28.183 7.444 -22.088 1.00 41.69 96 ALA A CA 1
ATOM 713 C C . ALA A 1 96 ? -27.927 7.227 -20.592 1.00 41.69 96 ALA A C 1
ATOM 715 O O . ALA A 1 96 ? -28.200 8.107 -19.775 1.00 41.69 96 ALA A O 1
ATOM 716 N N . ALA A 1 97 ? -27.437 6.039 -20.245 1.00 36.59 97 ALA A N 1
ATOM 717 C CA . ALA A 1 97 ? -26.877 5.775 -18.937 1.00 36.59 97 ALA A CA 1
ATOM 718 C C . ALA A 1 97 ? -25.587 6.593 -18.836 1.00 36.59 97 ALA A C 1
ATOM 720 O O . ALA A 1 97 ? -24.504 6.131 -19.188 1.00 36.59 97 ALA A O 1
ATOM 721 N N . GLY A 1 98 ? -25.721 7.846 -18.401 1.00 35.47 98 GLY A N 1
ATOM 722 C CA . GLY A 1 98 ? -24.645 8.508 -17.688 1.00 35.47 98 GLY A CA 1
ATOM 723 C C . GLY A 1 98 ? -24.373 7.644 -16.469 1.00 35.47 98 GLY A C 1
ATOM 724 O O . GLY A 1 98 ? -25.145 7.665 -15.511 1.00 35.47 98 GLY A O 1
ATOM 725 N N . ALA A 1 99 ? -23.341 6.808 -16.560 1.00 49.88 99 ALA A N 1
ATOM 726 C CA . ALA A 1 99 ? -22.786 6.158 -15.393 1.00 49.88 99 ALA A CA 1
ATOM 727 C C . ALA A 1 99 ? -22.492 7.270 -14.379 1.00 49.88 99 ALA A C 1
ATOM 729 O O . ALA A 1 99 ? -21.851 8.256 -14.756 1.00 49.88 99 ALA A O 1
ATOM 730 N N . PRO A 1 100 ? -22.972 7.187 -13.129 1.00 43.03 100 PRO A N 1
ATOM 731 C CA . PRO A 1 100 ? -22.393 8.031 -12.110 1.00 43.03 100 PRO A CA 1
ATOM 732 C C . PRO A 1 100 ? -20.919 7.632 -12.041 1.00 43.03 100 PRO A C 1
ATOM 734 O O . PRO A 1 100 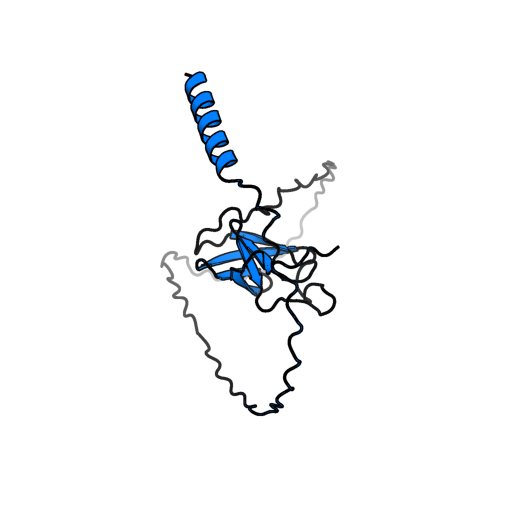? -20.604 6.479 -11.743 1.00 43.03 100 PRO A O 1
ATOM 737 N N . GLU A 1 101 ? -20.026 8.568 -12.366 1.00 50.44 101 GLU A N 1
ATOM 738 C CA . GLU A 1 101 ? -18.673 8.569 -11.825 1.00 50.44 101 GLU A CA 1
ATOM 739 C C . GLU A 1 101 ? -18.845 8.503 -10.307 1.00 50.44 101 GLU A C 1
ATOM 741 O O . GLU A 1 101 ? -19.121 9.497 -9.633 1.00 50.44 101 GLU A O 1
ATOM 746 N N . GLY A 1 102 ? -18.840 7.275 -9.788 1.00 38.62 102 GLY A N 1
ATOM 747 C CA . GLY A 1 102 ? -18.800 7.032 -8.364 1.00 38.62 102 GLY A CA 1
ATOM 748 C C . GLY A 1 102 ? -17.540 7.710 -7.836 1.00 38.62 102 GLY A C 1
ATOM 749 O O . GLY A 1 102 ? -16.500 7.627 -8.494 1.00 38.62 102 GLY A O 1
ATOM 750 N N . PRO A 1 103 ? -17.600 8.397 -6.686 1.00 47.00 103 PRO A N 1
ATOM 751 C CA . PRO A 1 103 ? -16.394 8.871 -6.032 1.00 47.00 103 PRO A CA 1
ATOM 752 C C . PRO A 1 103 ? -15.468 7.668 -5.849 1.00 47.00 103 PRO A C 1
ATOM 754 O O . PRO A 1 103 ? -15.854 6.713 -5.176 1.00 47.00 103 PRO A O 1
ATOM 757 N N . VAL A 1 104 ? -14.289 7.690 -6.473 1.00 50.50 104 VAL A N 1
ATOM 758 C CA . VAL A 1 104 ? -13.219 6.736 -6.165 1.00 50.50 104 VAL A CA 1
ATOM 759 C C . VAL A 1 104 ? -12.948 6.851 -4.661 1.00 50.50 104 VAL A C 1
ATOM 761 O O . VAL A 1 104 ? -12.600 7.941 -4.196 1.00 50.50 104 VAL A O 1
ATOM 764 N N . PRO A 1 105 ? -13.172 5.807 -3.844 1.00 46.03 105 PRO A N 1
ATOM 765 C CA . PRO A 1 105 ? -12.852 5.874 -2.429 1.00 46.03 105 PRO A CA 1
ATOM 766 C C . PRO A 1 105 ? -11.335 5.706 -2.271 1.00 46.03 105 PRO A C 1
ATOM 768 O O . PRO A 1 105 ? -10.852 4.681 -1.812 1.00 46.03 105 PRO A O 1
ATOM 771 N N . SER A 1 106 ? -10.556 6.718 -2.659 1.00 54.12 106 SER A N 1
ATOM 772 C CA . SER A 1 106 ? -9.092 6.719 -2.508 1.00 54.12 106 SER A CA 1
ATOM 773 C C . SER A 1 106 ? -8.632 7.195 -1.127 1.00 54.12 106 SER A C 1
ATOM 775 O O . SER A 1 106 ? -7.488 7.606 -0.961 1.00 54.12 106 SER A O 1
ATOM 777 N N . SER A 1 107 ? -9.502 7.170 -0.120 1.00 52.41 107 SER A N 1
ATOM 778 C CA . SER A 1 107 ? -9.189 7.721 1.196 1.00 52.41 107 SER A CA 1
ATOM 779 C C . SER A 1 107 ? -9.100 6.606 2.231 1.00 52.41 107 SER A C 1
ATOM 781 O O . SER A 1 107 ? -10.053 6.328 2.955 1.00 52.41 107 SER A O 1
ATOM 783 N N . THR A 1 108 ? -7.913 6.014 2.368 1.00 62.56 108 THR A N 1
ATOM 784 C CA . THR A 1 108 ? -7.473 5.251 3.554 1.00 62.56 108 THR A CA 1
ATOM 785 C C . THR A 1 108 ? -7.239 6.172 4.761 1.00 62.56 108 THR A C 1
ATOM 787 O O . THR A 1 108 ? -6.330 5.957 5.563 1.00 62.56 108 THR A O 1
ATOM 790 N N . ASP A 1 109 ? -8.069 7.207 4.916 1.00 62.09 109 ASP A N 1
ATOM 791 C CA . ASP A 1 109 ? -7.876 8.318 5.855 1.00 62.09 109 ASP A CA 1
ATOM 792 C C . ASP A 1 109 ? -7.864 7.847 7.317 1.00 62.09 109 ASP A C 1
ATOM 794 O O . ASP A 1 109 ? -7.284 8.494 8.182 1.00 62.09 109 ASP A O 1
ATOM 798 N N . SER A 1 110 ? -8.436 6.673 7.605 1.00 62.72 110 SER A N 1
ATOM 799 C CA . SER A 1 110 ? -8.244 5.943 8.861 1.00 62.72 110 SER A CA 1
ATOM 800 C C . SER A 1 110 ? -8.706 4.492 8.710 1.00 62.72 110 SER A C 1
ATOM 802 O O . SER A 1 110 ? -9.904 4.214 8.699 1.00 62.72 110 SER A O 1
ATOM 804 N N . VAL A 1 111 ? -7.769 3.546 8.614 1.00 75.75 111 VAL A N 1
ATOM 805 C CA . VAL A 1 111 ? -8.083 2.111 8.709 1.00 75.75 111 VAL A CA 1
ATOM 806 C C . VAL A 1 111 ? -7.936 1.685 10.165 1.00 75.75 111 VAL A C 1
ATOM 808 O O . VAL A 1 111 ? -6.849 1.756 10.734 1.00 75.75 111 VAL A O 1
ATOM 811 N N . ALA A 1 112 ? -9.034 1.257 10.786 1.00 81.06 112 ALA A N 1
ATOM 812 C CA . ALA A 1 112 ? -8.981 0.682 12.124 1.00 81.06 112 ALA A CA 1
ATOM 813 C C . ALA A 1 112 ? -8.298 -0.702 12.078 1.00 81.06 112 ALA A C 1
ATOM 815 O O . ALA A 1 112 ? -8.600 -1.493 11.180 1.00 81.06 112 ALA A O 1
ATOM 816 N N . PRO A 1 113 ? -7.419 -1.040 13.042 1.00 87.19 113 PRO A N 1
ATOM 817 C CA . PRO A 1 113 ? -6.828 -2.373 13.125 1.00 87.19 113 PRO A CA 1
ATOM 818 C C . PRO A 1 113 ? -7.890 -3.478 13.126 1.00 87.19 113 PRO A C 1
ATOM 820 O O . PRO A 1 113 ? -8.898 -3.388 13.828 1.00 87.19 113 PRO A O 1
ATOM 823 N N . GLY A 1 114 ? -7.660 -4.527 12.340 1.00 88.19 114 GLY A N 1
ATOM 824 C CA . GLY A 1 114 ? -8.551 -5.679 12.198 1.00 88.19 114 GLY A CA 1
ATOM 825 C C . GLY A 1 114 ? -9.805 -5.439 11.353 1.00 88.19 114 GLY A C 1
ATOM 826 O O . GLY A 1 114 ? -10.556 -6.387 11.130 1.00 88.19 114 GLY A O 1
ATOM 827 N N . VAL A 1 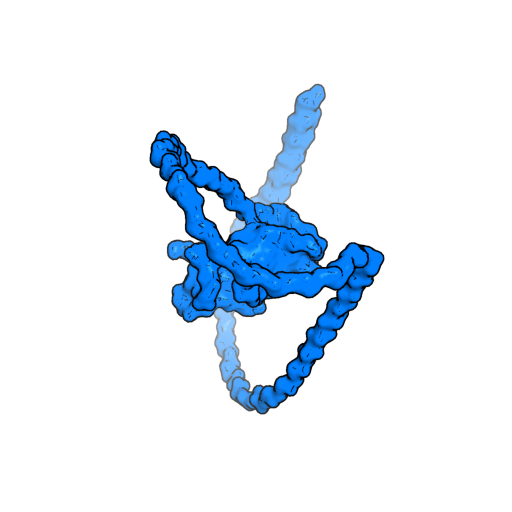115 ? -10.040 -4.217 10.864 1.00 90.06 115 VAL A N 1
ATOM 828 C CA . VAL A 1 115 ? -11.152 -3.917 9.957 1.00 90.06 115 VAL A CA 1
ATOM 829 C C . VAL A 1 115 ? -10.654 -3.950 8.517 1.00 90.06 115 VAL A C 1
ATOM 831 O O . VAL A 1 115 ? -9.676 -3.296 8.161 1.00 90.06 115 VAL A O 1
ATOM 834 N N . ALA A 1 116 ? -11.351 -4.732 7.702 1.00 92.69 116 ALA A N 1
ATOM 835 C CA . ALA A 1 116 ? -11.192 -4.768 6.261 1.00 92.69 116 ALA A CA 1
ATOM 836 C C . ALA A 1 116 ? -11.818 -3.512 5.635 1.00 92.69 116 ALA A C 1
ATOM 838 O O . ALA A 1 116 ? -13.024 -3.295 5.766 1.00 92.69 116 ALA A O 1
ATOM 839 N N . SER A 1 117 ? -11.009 -2.714 4.941 1.00 93.44 117 SER A N 1
ATOM 840 C CA . SER A 1 117 ? -11.448 -1.517 4.221 1.00 93.44 117 SER A CA 1
ATOM 841 C C . SER A 1 117 ? -11.217 -1.682 2.719 1.00 93.44 117 SER A C 1
ATOM 843 O O . SER A 1 117 ? -10.141 -2.145 2.333 1.00 93.44 117 SER A O 1
ATOM 845 N N . PRO A 1 118 ? -12.175 -1.302 1.857 1.00 96.06 118 PRO A N 1
ATOM 846 C CA . PRO A 1 118 ? -11.954 -1.315 0.416 1.00 96.06 118 PRO A CA 1
ATOM 847 C C . PRO A 1 118 ? -10.805 -0.368 0.046 1.00 96.06 118 PRO A C 1
ATOM 849 O O . PRO A 1 118 ? -10.675 0.710 0.627 1.00 96.06 118 PRO A O 1
ATOM 852 N N . LEU A 1 119 ? -9.974 -0.784 -0.908 1.00 96.00 119 LEU A N 1
ATOM 853 C CA . LEU A 1 119 ? -8.846 -0.011 -1.420 1.00 96.00 119 LEU A CA 1
ATOM 854 C C . LEU A 1 119 ? -8.654 -0.299 -2.911 1.00 96.00 119 LEU A C 1
ATOM 856 O O . LEU A 1 119 ? -8.517 -1.457 -3.303 1.00 96.00 119 LEU A O 1
ATOM 860 N N . ASP A 1 120 ? -8.550 0.759 -3.710 1.00 96.75 120 ASP A N 1
ATOM 861 C CA . ASP A 1 120 ? -8.003 0.688 -5.064 1.00 96.75 120 ASP A CA 1
ATOM 862 C C . ASP A 1 120 ? -6.487 0.888 -4.990 1.00 96.75 120 ASP A C 1
ATOM 864 O O . ASP A 1 120 ? -5.987 2.013 -4.929 1.00 96.75 120 ASP A O 1
ATOM 868 N N . LEU A 1 121 ? -5.741 -0.215 -4.936 1.00 97.19 121 LEU A N 1
ATOM 869 C CA . LEU A 1 121 ? -4.289 -0.180 -4.802 1.00 97.19 121 LEU A CA 1
ATOM 870 C C . LEU A 1 121 ? -3.661 0.346 -6.094 1.00 97.19 121 LEU A C 1
ATOM 872 O O . LEU A 1 121 ? -3.966 -0.158 -7.172 1.00 97.19 121 LEU A O 1
ATOM 876 N N . TYR A 1 122 ? -2.770 1.333 -5.997 1.00 95.50 122 TYR A N 1
ATOM 877 C CA . TYR A 1 122 ? -2.055 1.859 -7.160 1.00 95.50 122 TYR A CA 1
ATOM 878 C C . TYR A 1 122 ? -0.948 0.896 -7.594 1.00 95.50 122 TYR A C 1
ATOM 880 O O . TYR A 1 122 ? -0.072 0.536 -6.808 1.00 95.50 122 TYR A O 1
ATOM 888 N N . THR A 1 123 ? -0.995 0.477 -8.854 1.00 96.69 123 THR A N 1
ATOM 889 C CA . THR A 1 123 ? -0.147 -0.580 -9.417 1.00 96.69 123 THR A CA 1
ATOM 890 C C . THR A 1 123 ? 0.582 -0.165 -10.688 1.00 96.69 123 THR A C 1
ATOM 892 O O . THR A 1 123 ? 1.361 -0.957 -11.203 1.00 96.69 123 THR A O 1
ATOM 895 N N . HIS A 1 124 ? 0.373 1.053 -11.197 1.00 93.94 124 HIS A N 1
ATOM 896 C CA . HIS A 1 124 ? 1.012 1.583 -12.413 1.00 93.94 124 HIS A CA 1
ATOM 897 C C . HIS A 1 124 ? 2.520 1.292 -12.498 1.00 93.94 124 HIS A C 1
ATOM 899 O O . HIS A 1 124 ? 2.984 0.792 -13.518 1.00 93.94 124 HIS A O 1
ATOM 905 N N . CYS A 1 125 ? 3.254 1.548 -11.409 1.00 93.00 125 CYS A N 1
ATOM 906 C CA . CYS A 1 125 ? 4.704 1.347 -11.329 1.00 93.00 125 CYS A CA 1
ATOM 907 C C . CYS A 1 125 ? 5.112 -0.030 -10.772 1.00 93.00 125 CYS A C 1
ATOM 909 O O . CYS A 1 125 ? 6.226 -0.214 -10.273 1.00 93.00 125 CYS A O 1
ATOM 911 N N . GLY A 1 126 ? 4.170 -0.968 -10.731 1.00 95.12 126 GLY A N 1
ATOM 912 C CA . GLY A 1 126 ? 4.200 -2.105 -9.826 1.00 95.12 126 GLY A CA 1
ATOM 913 C C . GLY A 1 126 ? 3.578 -1.822 -8.463 1.00 95.12 126 GLY A C 1
ATOM 914 O O . GLY A 1 126 ? 3.097 -0.726 -8.176 1.00 95.12 126 GLY A O 1
ATOM 915 N N . VAL A 1 127 ? 3.563 -2.852 -7.618 1.00 96.50 127 VAL A N 1
ATOM 916 C CA . VAL A 1 127 ? 3.014 -2.782 -6.261 1.00 96.50 127 VAL A CA 1
ATOM 917 C C . VAL A 1 127 ? 4.128 -2.371 -5.310 1.00 96.50 127 VAL A C 1
ATOM 919 O O . VAL A 1 127 ? 4.937 -3.201 -4.887 1.00 96.50 127 VAL A O 1
ATOM 922 N N . LEU A 1 128 ? 4.193 -1.072 -5.022 1.00 96.31 128 LEU A N 1
ATOM 923 C CA . LEU A 1 128 ? 5.267 -0.479 -4.220 1.00 96.31 128 LEU A CA 1
ATOM 924 C C . LEU A 1 128 ? 4.843 -0.201 -2.774 1.00 96.31 128 LEU A C 1
ATOM 926 O O . LEU A 1 128 ? 5.665 -0.277 -1.864 1.00 96.31 128 LEU A O 1
ATOM 930 N N . GLY A 1 129 ? 3.569 0.109 -2.558 1.00 96.06 129 GLY A N 1
ATOM 931 C CA . GLY A 1 129 ? 3.026 0.448 -1.251 1.00 96.06 129 GLY A CA 1
ATOM 932 C C . GLY A 1 129 ? 1.767 1.300 -1.356 1.00 96.06 129 GLY A C 1
ATOM 933 O O . GLY A 1 129 ? 1.275 1.559 -2.454 1.00 96.06 129 GLY A O 1
ATOM 934 N N . THR A 1 130 ? 1.247 1.727 -0.212 1.00 96.94 130 THR A N 1
ATOM 935 C CA . THR A 1 130 ? 0.095 2.629 -0.120 1.00 96.94 130 THR A CA 1
ATOM 936 C C . THR A 1 130 ? 0.167 3.462 1.153 1.00 96.94 130 THR A C 1
ATOM 938 O O . THR A 1 130 ? 0.761 3.047 2.148 1.00 96.94 130 THR A O 1
ATOM 941 N N . ASP A 1 131 ? -0.488 4.617 1.143 1.00 95.38 131 ASP A N 1
ATOM 942 C CA . ASP A 1 131 ? -0.745 5.395 2.349 1.00 95.38 131 ASP A CA 1
ATOM 943 C C . ASP A 1 131 ? -1.884 4.784 3.168 1.00 95.38 131 ASP A C 1
ATOM 945 O O . ASP A 1 131 ? -2.916 4.379 2.623 1.00 95.38 131 ASP A O 1
ATOM 949 N N . VAL A 1 132 ? -1.709 4.742 4.488 1.00 93.56 132 VAL A N 1
ATOM 950 C CA . VAL A 1 132 ? -2.734 4.324 5.451 1.00 93.56 132 VAL A CA 1
ATOM 951 C C . VAL A 1 132 ? -2.696 5.278 6.634 1.00 93.56 132 VAL A C 1
ATOM 953 O O . VAL A 1 132 ? -1.718 5.306 7.377 1.00 93.56 132 VAL A O 1
ATOM 956 N N . GLY A 1 133 ? -3.737 6.096 6.805 1.00 89.44 133 GLY A N 1
ATOM 957 C CA . GLY A 1 133 ? -3.788 7.085 7.887 1.00 89.44 133 GLY A CA 1
ATOM 958 C C . GLY A 1 133 ? -2.594 8.052 7.897 1.00 89.44 133 GLY A C 1
ATOM 959 O O . GLY A 1 133 ? -2.129 8.434 8.968 1.00 89.44 133 GLY A O 1
ATOM 960 N N . GLY A 1 134 ? -2.058 8.396 6.720 1.00 91.12 134 GLY A N 1
ATOM 961 C CA . GLY A 1 134 ? -0.892 9.276 6.566 1.00 91.12 134 GLY A CA 1
ATOM 962 C C . GLY A 1 134 ? 0.468 8.622 6.835 1.00 91.12 134 GLY A C 1
ATOM 963 O O . GLY A 1 134 ? 1.476 9.324 6.862 1.00 91.12 134 GLY A O 1
ATOM 964 N N . VAL A 1 135 ? 0.514 7.304 7.044 1.00 94.88 135 VAL A N 1
ATOM 965 C CA . VAL A 1 135 ? 1.757 6.531 7.146 1.00 94.88 135 VAL A CA 1
ATOM 966 C C . VAL A 1 135 ? 1.971 5.755 5.852 1.00 94.88 135 VAL A C 1
ATOM 968 O O . VAL A 1 135 ? 1.043 5.127 5.337 1.00 94.88 135 VAL A O 1
ATOM 971 N N . TRP A 1 136 ? 3.204 5.765 5.348 1.00 96.75 136 TRP A N 1
ATOM 972 C CA . TRP A 1 136 ? 3.592 4.963 4.195 1.00 96.75 136 TRP A CA 1
ATOM 973 C C . TRP A 1 136 ? 3.733 3.490 4.587 1.00 96.75 136 TRP A C 1
ATOM 975 O O . TRP A 1 136 ? 4.529 3.143 5.460 1.00 96.75 136 TRP A O 1
ATOM 985 N N . PHE A 1 137 ? 2.990 2.614 3.914 1.00 97.69 137 PHE A N 1
ATOM 986 C CA . PHE A 1 137 ? 3.127 1.168 4.041 1.00 97.69 137 PHE A CA 1
ATOM 987 C C . PHE A 1 137 ? 3.735 0.594 2.759 1.00 97.69 137 PHE A C 1
ATOM 989 O O . PHE A 1 137 ? 3.059 0.478 1.738 1.00 97.69 137 PHE A O 1
ATOM 996 N N . ALA A 1 138 ? 5.014 0.224 2.814 1.00 97.88 138 ALA A N 1
ATOM 997 C CA . ALA A 1 138 ? 5.767 -0.313 1.688 1.00 97.88 138 ALA A CA 1
ATOM 998 C C . ALA A 1 138 ? 5.506 -1.812 1.486 1.00 97.88 138 ALA A C 1
ATOM 1000 O O . ALA A 1 138 ? 5.416 -2.575 2.451 1.00 97.88 138 ALA A O 1
ATOM 1001 N N . ALA A 1 139 ? 5.445 -2.248 0.229 1.00 97.38 139 ALA A N 1
ATOM 1002 C CA . ALA A 1 139 ? 5.500 -3.662 -0.121 1.00 97.38 139 ALA A CA 1
ATOM 1003 C C . ALA A 1 139 ? 6.933 -4.186 0.051 1.00 97.38 139 ALA A C 1
ATOM 1005 O O . ALA A 1 139 ? 7.883 -3.588 -0.457 1.00 97.38 139 ALA A O 1
ATOM 1006 N N . ASP A 1 140 ? 7.086 -5.313 0.747 1.00 89.12 140 ASP A N 1
ATOM 1007 C CA . ASP A 1 140 ? 8.387 -5.946 0.979 1.00 89.12 140 ASP A CA 1
ATOM 1008 C C . ASP A 1 140 ? 8.342 -7.452 0.637 1.00 89.12 140 ASP A C 1
ATOM 1010 O O . ASP A 1 140 ? 7.760 -8.237 1.397 1.00 89.12 140 ASP A O 1
ATOM 1014 N N . PRO A 1 141 ? 8.933 -7.881 -0.499 1.00 91.81 141 PRO A N 1
ATOM 1015 C CA . PRO A 1 141 ? 9.568 -7.047 -1.526 1.00 91.81 141 PRO A CA 1
ATOM 1016 C C . PRO A 1 141 ? 8.539 -6.315 -2.419 1.00 91.81 141 PRO A C 1
ATOM 1018 O O . PRO A 1 141 ? 7.403 -6.783 -2.548 1.00 91.81 141 PRO A O 1
ATOM 1021 N N . PRO A 1 142 ? 8.934 -5.228 -3.112 1.00 93.62 142 PRO A N 1
ATOM 1022 C CA . PRO A 1 142 ? 8.113 -4.622 -4.158 1.00 93.62 142 PRO A CA 1
ATOM 1023 C C . PRO A 1 142 ? 7.796 -5.623 -5.274 1.00 93.62 142 PRO A C 1
ATOM 1025 O O . PRO A 1 142 ? 8.660 -6.414 -5.668 1.00 93.62 142 PRO A O 1
ATOM 1028 N N . LEU A 1 143 ? 6.578 -5.571 -5.822 1.00 94.75 143 LEU A N 1
ATOM 1029 C CA . LEU A 1 143 ? 6.172 -6.447 -6.925 1.00 94.75 143 LEU A CA 1
ATOM 1030 C C . LEU A 1 143 ? 6.216 -5.688 -8.251 1.00 94.75 143 LEU A C 1
ATOM 1032 O O . LEU A 1 143 ? 5.340 -4.875 -8.539 1.00 94.75 143 LEU A O 1
ATOM 1036 N N . VAL A 1 144 ? 7.229 -5.980 -9.065 1.00 93.88 144 VAL A N 1
ATOM 1037 C CA . VAL A 1 144 ? 7.456 -5.366 -10.382 1.00 93.88 144 VAL A CA 1
ATOM 1038 C C . VAL A 1 144 ? 7.750 -6.442 -11.429 1.00 93.88 144 VAL A C 1
ATOM 1040 O O . VAL A 1 144 ? 8.324 -7.483 -11.112 1.00 93.88 144 VAL A O 1
ATOM 1043 N N . ASP A 1 145 ? 7.400 -6.188 -12.688 1.00 90.88 145 ASP A N 1
ATOM 1044 C CA . ASP A 1 145 ? 7.683 -7.080 -13.826 1.00 90.88 145 ASP A CA 1
ATOM 1045 C C . ASP A 1 145 ? 9.113 -6.942 -14.398 1.00 90.88 145 ASP A C 1
ATOM 1047 O O . ASP A 1 145 ? 9.500 -7.658 -15.322 1.00 90.88 145 ASP A O 1
ATOM 1051 N N . GLY A 1 146 ? 9.907 -6.021 -13.845 1.00 82.75 146 GLY A N 1
ATOM 1052 C CA . GLY A 1 146 ? 11.262 -5.688 -14.293 1.00 82.75 146 GLY A CA 1
ATOM 1053 C C . GLY A 1 146 ? 11.347 -4.498 -15.256 1.00 82.75 146 GLY A C 1
ATOM 1054 O O . GLY A 1 146 ? 12.438 -3.961 -15.432 1.00 82.75 146 GLY A O 1
ATOM 1055 N N . ALA A 1 147 ? 10.227 -4.041 -15.821 1.00 84.38 147 ALA A N 1
ATOM 1056 C CA . ALA A 1 147 ? 10.125 -2.816 -16.619 1.00 84.38 147 ALA A CA 1
ATOM 1057 C C . ALA A 1 147 ? 9.490 -1.647 -15.842 1.00 84.38 147 ALA A C 1
ATOM 1059 O O . ALA A 1 147 ? 9.315 -0.567 -16.400 1.00 84.38 147 ALA A O 1
ATOM 1060 N N . GLY A 1 148 ? 9.160 -1.862 -14.565 1.00 84.19 148 GLY A N 1
ATOM 1061 C CA . GLY A 1 148 ? 8.438 -0.888 -13.749 1.00 84.19 148 GLY A CA 1
ATOM 1062 C C . GLY A 1 148 ? 6.930 -0.929 -13.974 1.00 84.19 148 GLY A C 1
ATOM 1063 O O . GLY A 1 148 ? 6.269 0.045 -13.665 1.00 84.19 148 GLY A O 1
ATOM 1064 N N . ASN A 1 149 ? 6.387 -2.029 -14.502 1.00 91.81 149 ASN A N 1
ATOM 1065 C CA . ASN A 1 149 ? 4.948 -2.279 -14.566 1.00 91.81 149 ASN A CA 1
ATOM 1066 C C . ASN A 1 149 ? 4.557 -3.315 -13.501 1.00 91.81 149 ASN A C 1
ATOM 1068 O O . ASN A 1 149 ? 5.426 -4.020 -12.958 1.00 91.81 149 ASN A O 1
ATOM 1072 N N . PRO A 1 150 ? 3.258 -3.454 -13.191 1.00 93.75 150 PRO A N 1
ATOM 1073 C CA . PRO A 1 150 ? 2.829 -4.502 -12.288 1.00 93.75 150 PRO A CA 1
ATOM 1074 C C . PRO A 1 150 ? 2.996 -5.891 -12.916 1.00 93.75 150 PRO A C 1
ATOM 1076 O O . PRO A 1 150 ? 2.962 -6.026 -14.144 1.00 93.75 150 PRO A O 1
ATOM 1079 N N . PRO A 1 151 ? 3.184 -6.943 -12.095 1.00 94.81 151 PRO A N 1
ATOM 1080 C CA . PRO A 1 151 ? 3.295 -8.303 -12.603 1.00 94.81 151 PRO A CA 1
ATOM 1081 C C . PRO A 1 151 ? 2.048 -8.728 -13.399 1.00 94.81 151 PRO A C 1
ATOM 1083 O O . PRO A 1 151 ? 0.953 -8.215 -13.157 1.00 94.81 151 PRO A O 1
ATOM 1086 N N . PRO A 1 152 ? 2.159 -9.722 -14.299 1.00 95.06 152 PRO A N 1
ATOM 1087 C CA . PRO A 1 152 ? 1.001 -10.270 -14.997 1.00 95.06 152 PRO A CA 1
ATOM 1088 C C . PRO A 1 152 ? -0.101 -10.714 -14.026 1.00 95.06 152 PRO A C 1
ATOM 1090 O O . PRO A 1 152 ? 0.180 -11.383 -13.033 1.00 95.06 152 PRO A O 1
ATOM 1093 N N . GLY A 1 153 ? -1.350 -10.373 -14.345 1.00 95.56 153 GLY A N 1
ATOM 1094 C CA . GLY A 1 153 ? -2.522 -10.683 -13.517 1.00 95.56 153 GLY A CA 1
ATOM 1095 C C . GLY A 1 153 ? -3.004 -9.519 -12.652 1.00 95.56 153 GLY A C 1
ATOM 1096 O O . GLY A 1 153 ? -4.167 -9.512 -12.269 1.00 95.56 153 GLY A O 1
ATOM 1097 N N . TRP A 1 154 ? -2.166 -8.507 -12.426 1.00 97.44 154 TRP A N 1
ATOM 1098 C CA . TRP A 1 154 ? -2.546 -7.284 -11.723 1.00 97.44 154 TRP A CA 1
ATOM 1099 C C . TRP A 1 154 ? -3.206 -6.270 -12.661 1.00 97.44 154 TRP A C 1
ATOM 1101 O O . TRP A 1 154 ? -2.819 -6.131 -13.826 1.00 97.44 154 TRP A O 1
ATOM 1111 N N . GLY A 1 155 ? -4.175 -5.520 -12.139 1.00 96.19 155 GLY A N 1
ATOM 1112 C CA . GLY A 1 155 ? -4.709 -4.334 -12.798 1.00 96.19 155 GLY A CA 1
ATOM 1113 C C . GLY A 1 155 ? -3.632 -3.269 -13.024 1.00 96.19 155 GLY A C 1
ATOM 1114 O O . GLY A 1 155 ? -2.591 -3.268 -12.366 1.00 96.19 155 GLY A O 1
ATOM 1115 N N . ASN A 1 156 ? -3.870 -2.365 -13.976 1.00 94.50 156 ASN A N 1
ATOM 1116 C CA . ASN A 1 156 ? -2.995 -1.236 -14.293 1.00 94.50 156 ASN A CA 1
ATOM 1117 C C . ASN A 1 156 ? -3.869 -0.070 -14.807 1.00 94.50 156 ASN A C 1
ATOM 1119 O O . ASN A 1 156 ? -4.535 -0.252 -15.831 1.00 94.50 156 ASN A O 1
ATOM 1123 N N . PRO A 1 157 ? -3.938 1.090 -14.124 1.00 95.31 157 PRO A N 1
ATOM 1124 C CA . PRO A 1 157 ? -3.050 1.536 -13.043 1.00 95.31 157 PRO A CA 1
ATOM 1125 C C . PRO A 1 157 ? -3.530 1.223 -11.619 1.00 95.31 157 PRO A C 1
ATOM 1127 O O . PRO A 1 157 ? -2.834 1.582 -10.671 1.00 95.31 157 PRO A O 1
ATOM 1130 N N . TYR A 1 158 ? -4.690 0.580 -11.459 1.00 97.12 158 TYR A N 1
ATOM 1131 C CA . TYR A 1 158 ? -5.255 0.245 -10.150 1.00 97.12 158 TYR A CA 1
ATOM 1132 C C . TYR A 1 158 ? -5.685 -1.217 -10.065 1.00 97.12 158 TYR A C 1
ATOM 1134 O O . TYR A 1 158 ? -6.127 -1.801 -11.058 1.00 97.12 158 TYR A O 1
ATOM 1142 N N . GLN A 1 159 ? -5.606 -1.775 -8.858 1.00 98.00 159 GLN A N 1
ATOM 1143 C CA . GLN A 1 159 ? -6.149 -3.077 -8.495 1.00 98.00 159 GLN A CA 1
ATOM 1144 C C . GLN A 1 159 ? -7.160 -2.906 -7.349 1.00 98.00 159 GLN A C 1
ATOM 1146 O O . GLN A 1 159 ? -6.744 -2.574 -6.235 1.00 98.00 159 GLN A O 1
ATOM 1151 N N . PRO A 1 160 ? -8.464 -3.148 -7.578 1.00 98.06 160 PRO A N 1
ATOM 1152 C CA . PRO A 1 160 ? -9.444 -3.138 -6.501 1.00 98.06 160 PRO A CA 1
ATOM 1153 C C . PRO A 1 160 ? -9.206 -4.319 -5.560 1.00 98.06 160 PRO A C 1
ATOM 1155 O O . PRO A 1 160 ? -8.923 -5.439 -5.998 1.00 98.06 160 PRO A O 1
ATOM 1158 N N . GLY A 1 161 ? -9.352 -4.072 -4.265 1.00 97.75 161 GLY A N 1
ATOM 1159 C CA . GLY A 1 161 ? -9.273 -5.094 -3.235 1.00 97.75 161 GLY A CA 1
ATOM 1160 C C . GLY A 1 161 ? -9.614 -4.544 -1.859 1.00 97.75 161 GLY A C 1
ATOM 1161 O O . GLY A 1 161 ? -10.327 -3.553 -1.704 1.00 97.75 161 GLY A O 1
ATOM 1162 N N . THR A 1 162 ? -9.119 -5.226 -0.837 1.00 97.62 162 THR A N 1
ATOM 1163 C CA . THR A 1 162 ? -9.355 -4.902 0.565 1.00 97.62 162 THR A CA 1
ATOM 1164 C C . THR A 1 162 ? -8.030 -4.816 1.297 1.00 97.62 162 THR A C 1
ATOM 1166 O O . THR A 1 162 ? -7.208 -5.726 1.219 1.00 97.62 162 THR A O 1
ATOM 1169 N N . LEU A 1 163 ? -7.848 -3.745 2.060 1.00 97.81 163 LEU A N 1
ATOM 1170 C CA . LEU A 1 163 ? -6.734 -3.561 2.971 1.00 97.81 163 LEU A CA 1
ATOM 1171 C C . LEU A 1 163 ? -7.189 -3.837 4.407 1.00 97.81 163 LEU A C 1
ATOM 1173 O O . LEU A 1 163 ? -8.180 -3.280 4.873 1.00 97.81 163 LEU A O 1
ATOM 1177 N N . THR A 1 164 ? -6.446 -4.672 5.126 1.00 96.75 164 THR A N 1
ATOM 1178 C CA . THR A 1 164 ? -6.647 -4.922 6.558 1.00 96.75 164 THR A CA 1
ATOM 1179 C C . THR A 1 164 ? -5.381 -4.562 7.314 1.00 96.75 164 THR A C 1
ATOM 1181 O O . THR A 1 164 ? -4.323 -5.138 7.063 1.00 96.75 164 THR A O 1
ATOM 1184 N N . LEU A 1 165 ? -5.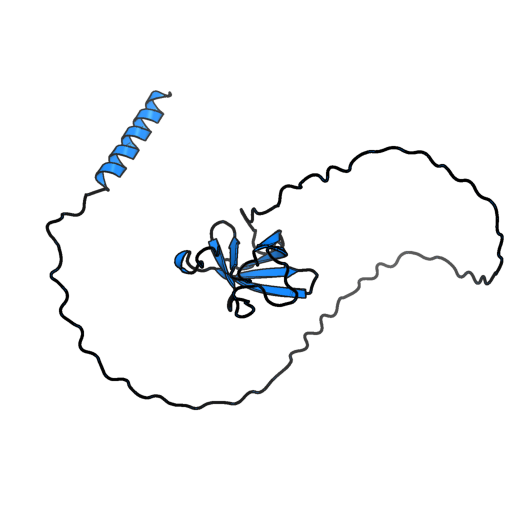482 -3.643 8.271 1.00 96.00 165 LEU A N 1
ATOM 1185 C CA . LEU A 1 165 ? -4.377 -3.323 9.169 1.00 96.00 165 LEU A CA 1
ATOM 1186 C C . LEU A 1 165 ? -4.279 -4.419 10.245 1.00 96.00 165 LEU A C 1
ATOM 1188 O O . LEU A 1 165 ? -5.148 -4.525 11.108 1.00 96.00 165 LEU A O 1
ATOM 1192 N N . VAL A 1 166 ? -3.265 -5.282 10.167 1.00 95.56 166 VAL A N 1
ATOM 1193 C CA . VAL A 1 166 ? -3.097 -6.448 11.058 1.00 95.56 166 VAL A CA 1
ATOM 1194 C C . VAL A 1 166 ? -2.469 -6.031 12.387 1.00 95.56 166 VAL A C 1
ATOM 1196 O O . VAL A 1 166 ? -2.870 -6.506 13.448 1.00 95.56 166 VAL A O 1
ATOM 1199 N N . THR A 1 167 ? -1.498 -5.122 12.331 1.00 94.06 167 THR A N 1
ATOM 1200 C CA . THR A 1 167 ? -0.871 -4.470 13.489 1.00 94.06 167 THR A CA 1
ATOM 1201 C C . THR A 1 167 ? -0.640 -2.994 13.170 1.00 94.06 167 THR A C 1
ATOM 1203 O O . THR A 1 167 ? -0.914 -2.570 12.053 1.00 94.06 167 THR A O 1
ATOM 1206 N N . ALA A 1 168 ? -0.116 -2.205 14.112 1.00 92.19 168 ALA A N 1
ATOM 1207 C CA . ALA A 1 168 ? 0.215 -0.801 13.847 1.00 92.19 168 ALA A CA 1
ATOM 1208 C C . ALA A 1 168 ? 1.199 -0.620 12.673 1.00 92.19 168 ALA A C 1
ATOM 1210 O O . ALA A 1 168 ? 1.116 0.380 11.971 1.00 92.19 168 ALA A O 1
ATOM 1211 N N . ASP A 1 169 ? 2.068 -1.608 12.433 1.00 95.88 169 ASP A N 1
ATOM 1212 C CA . ASP A 1 169 ? 3.162 -1.527 11.460 1.00 95.88 169 ASP A CA 1
ATOM 1213 C C . ASP A 1 169 ? 3.035 -2.550 10.318 1.00 95.88 169 ASP A C 1
ATOM 1215 O O . ASP A 1 169 ? 3.935 -2.670 9.488 1.00 95.88 169 ASP A O 1
ATOM 1219 N N . GLU A 1 170 ? 1.937 -3.312 10.259 1.00 96.81 170 GLU A N 1
ATOM 1220 C CA . GLU A 1 170 ? 1.705 -4.318 9.216 1.00 96.81 170 GLU A CA 1
ATOM 1221 C C . GLU A 1 170 ? 0.261 -4.277 8.719 1.00 96.81 170 GLU A C 1
ATOM 1223 O O . GLU A 1 170 ? -0.684 -4.410 9.500 1.00 96.81 170 GLU A O 1
ATOM 1228 N N . ALA A 1 171 ? 0.103 -4.174 7.404 1.00 97.12 171 ALA A N 1
ATOM 1229 C CA . ALA A 1 171 ? -1.167 -4.285 6.708 1.00 97.12 171 ALA A CA 1
ATOM 1230 C C . ALA A 1 171 ? -1.106 -5.396 5.653 1.00 97.12 171 ALA A C 1
ATOM 1232 O O . ALA A 1 171 ? -0.040 -5.763 5.157 1.00 97.12 171 ALA A O 1
ATOM 1233 N N . VAL A 1 172 ? -2.264 -5.944 5.307 1.00 97.69 172 VAL A N 1
ATOM 1234 C CA . VAL A 1 172 ? -2.407 -6.943 4.249 1.00 97.69 172 VAL A CA 1
ATOM 1235 C C . VAL A 1 172 ? -3.438 -6.448 3.254 1.00 97.69 172 VAL A C 1
ATOM 1237 O O . VAL A 1 172 ? -4.574 -6.168 3.630 1.00 97.69 172 VAL A O 1
ATOM 1240 N N . PHE A 1 173 ? -3.035 -6.360 1.993 1.00 98.00 173 PHE A N 1
ATOM 124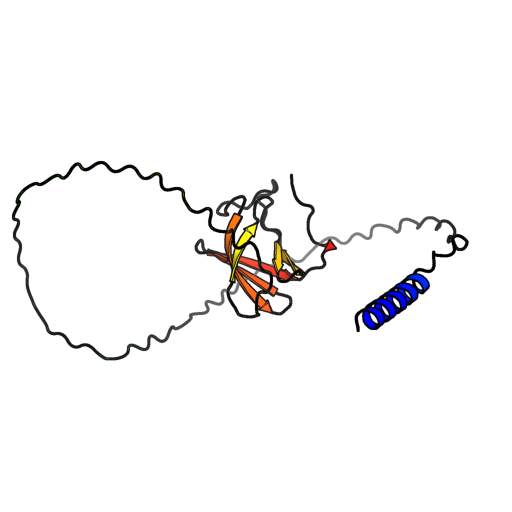1 C CA . PHE A 1 173 ? -3.939 -6.190 0.867 1.00 98.00 173 PHE A CA 1
ATOM 1242 C C . PHE A 1 173 ? -4.302 -7.560 0.290 1.00 98.00 173 PHE A C 1
ATOM 1244 O O . PHE A 1 173 ? -3.419 -8.409 0.142 1.00 98.00 173 PHE A O 1
ATOM 1251 N N . ALA A 1 174 ? -5.572 -7.765 -0.048 1.00 98.25 174 ALA A N 1
ATOM 1252 C CA . ALA A 1 174 ? -6.039 -8.938 -0.776 1.00 98.25 174 ALA A CA 1
ATOM 1253 C C . ALA A 1 174 ? -7.165 -8.590 -1.760 1.00 98.25 174 ALA A C 1
ATOM 1255 O O . ALA A 1 174 ? -7.937 -7.665 -1.505 1.00 98.25 174 ALA A O 1
ATOM 1256 N N . ASP A 1 175 ? -7.285 -9.346 -2.852 1.00 98.06 175 ASP A N 1
ATOM 1257 C CA . ASP A 1 175 ? -8.352 -9.187 -3.848 1.00 98.06 175 ASP A CA 1
ATOM 1258 C C . ASP A 1 175 ? -9.034 -10.515 -4.230 1.00 98.06 175 ASP A C 1
ATOM 1260 O O . ASP A 1 175 ? -8.610 -11.603 -3.830 1.00 98.06 175 ASP A O 1
ATOM 1264 N N . ASP A 1 176 ? -10.101 -10.421 -5.029 1.00 97.31 176 ASP A N 1
ATOM 1265 C CA . ASP A 1 176 ? -10.885 -11.575 -5.493 1.00 97.31 176 ASP A CA 1
ATOM 1266 C C . ASP A 1 176 ? -10.144 -12.445 -6.525 1.00 97.31 176 ASP A C 1
ATOM 1268 O O . ASP A 1 176 ? -10.539 -13.584 -6.780 1.00 97.31 176 ASP A O 1
ATOM 1272 N N . ALA A 1 177 ? -9.056 -11.936 -7.116 1.00 95.69 177 ALA A N 1
ATOM 1273 C CA . ALA A 1 177 ? -8.181 -12.704 -8.000 1.00 95.69 177 ALA A CA 1
ATOM 1274 C C . ALA A 1 177 ? -7.187 -13.582 -7.212 1.00 95.69 177 ALA A C 1
ATOM 1276 O O . ALA A 1 177 ? -6.489 -14.411 -7.801 1.00 95.69 177 ALA A O 1
ATOM 1277 N N . GLY A 1 178 ? -7.156 -13.447 -5.882 1.00 97.38 178 GLY A N 1
ATOM 1278 C CA . GLY A 1 178 ? -6.304 -14.219 -4.986 1.00 97.38 178 GLY A CA 1
ATOM 1279 C C . GLY A 1 178 ? -4.922 -13.606 -4.774 1.00 97.38 178 GLY A C 1
ATOM 1280 O O . GLY A 1 178 ? -4.043 -14.281 -4.229 1.00 97.38 178 GLY A O 1
ATOM 1281 N N . HIS A 1 179 ? -4.702 -12.352 -5.177 1.00 97.88 179 HIS A N 1
ATOM 1282 C CA . HIS A 1 179 ? -3.475 -11.652 -4.827 1.00 97.88 179 HIS A CA 1
ATOM 1283 C C . HIS A 1 179 ? -3.473 -11.324 -3.336 1.00 97.88 179 HIS A C 1
ATOM 1285 O O . HIS A 1 179 ? -4.492 -10.935 -2.771 1.00 97.88 179 HIS A O 1
ATOM 1291 N N . VAL A 1 180 ? -2.309 -11.468 -2.699 1.00 97.50 180 VAL A N 1
ATOM 1292 C CA . VAL A 1 180 ? -2.095 -11.092 -1.299 1.00 97.50 180 VAL A CA 1
ATOM 1293 C C . VAL A 1 180 ? -0.757 -10.379 -1.186 1.00 97.50 180 VAL A C 1
ATOM 1295 O O . VAL A 1 180 ? 0.274 -10.930 -1.572 1.00 97.50 180 VAL A O 1
ATOM 1298 N N . VAL A 1 181 ? -0.765 -9.169 -0.629 1.00 97.62 181 VAL A N 1
ATOM 1299 C CA . VAL A 1 181 ? 0.437 -8.351 -0.435 1.00 97.62 181 VAL A CA 1
ATOM 1300 C C . VAL A 1 181 ? 0.539 -7.953 1.020 1.00 97.62 181 VAL A C 1
ATOM 1302 O O . VAL A 1 181 ? -0.383 -7.373 1.589 1.00 97.62 181 VAL A O 1
ATOM 1305 N N . ARG A 1 182 ? 1.684 -8.269 1.624 1.00 97.75 182 ARG A N 1
ATOM 1306 C CA . ARG A 1 182 ? 2.044 -7.761 2.944 1.00 97.75 182 ARG A CA 1
ATOM 1307 C C . ARG A 1 182 ? 2.725 -6.419 2.777 1.00 97.75 182 ARG A C 1
ATOM 1309 O O . ARG A 1 182 ? 3.650 -6.280 1.981 1.00 97.75 182 ARG A O 1
ATOM 1316 N N . LEU A 1 183 ? 2.257 -5.465 3.555 1.00 97.81 183 LEU A N 1
ATOM 1317 C CA . LEU A 1 183 ? 2.733 -4.102 3.556 1.00 97.81 183 LEU A CA 1
ATOM 1318 C C . LEU A 1 183 ? 3.224 -3.778 4.963 1.00 97.81 183 LEU A C 1
ATOM 1320 O O . LEU A 1 183 ? 2.587 -4.160 5.948 1.00 97.81 183 LEU A O 1
ATOM 1324 N N . ARG A 1 184 ? 4.354 -3.088 5.066 1.00 97.88 184 ARG A N 1
ATOM 1325 C CA . ARG A 1 184 ? 4.956 -2.702 6.344 1.00 97.88 184 ARG A CA 1
ATOM 1326 C C . ARG A 1 184 ? 5.078 -1.199 6.434 1.00 97.88 184 ARG A C 1
ATOM 1328 O O . ARG A 1 184 ? 5.483 -0.574 5.457 1.00 97.88 184 ARG A O 1
ATOM 1335 N N . ALA A 1 185 ? 4.771 -0.644 7.600 1.00 97.12 185 ALA A N 1
ATOM 1336 C CA . ALA A 1 185 ? 5.036 0.759 7.863 1.00 97.12 185 ALA A CA 1
ATOM 1337 C C . ALA A 1 185 ? 6.524 1.046 7.625 1.00 97.12 185 ALA A C 1
ATOM 1339 O O . ALA A 1 185 ? 7.402 0.284 8.044 1.00 97.12 185 ALA A O 1
ATOM 1340 N N . ALA A 1 186 ? 6.792 2.131 6.916 1.00 96.50 186 ALA A N 1
ATOM 1341 C CA . ALA A 1 186 ? 8.126 2.580 6.581 1.00 96.50 186 ALA A CA 1
ATOM 1342 C C . ALA A 1 186 ? 8.201 4.102 6.701 1.00 96.50 186 ALA A C 1
ATOM 1344 O O . ALA A 1 186 ? 7.188 4.802 6.649 1.00 96.50 186 ALA A O 1
ATOM 1345 N N . ASP A 1 187 ? 9.420 4.615 6.858 1.00 96.19 187 ASP A N 1
ATOM 1346 C CA . ASP A 1 187 ? 9.658 6.051 6.812 1.00 96.19 187 ASP A CA 1
ATOM 1347 C C . ASP A 1 187 ? 9.208 6.625 5.462 1.00 96.19 187 ASP A C 1
ATOM 1349 O O . ASP A 1 187 ? 9.361 5.993 4.416 1.00 96.19 187 ASP A O 1
ATOM 1353 N N . GLU A 1 188 ? 8.727 7.869 5.466 1.00 94.38 188 GLU A N 1
ATOM 1354 C CA . GLU A 1 188 ? 8.336 8.584 4.242 1.00 94.38 188 GLU A CA 1
ATOM 1355 C C . GLU A 1 188 ? 9.486 8.651 3.217 1.00 94.38 188 GLU A C 1
ATOM 1357 O O . GLU A 1 188 ? 9.263 8.642 2.013 1.00 94.38 188 GLU A O 1
ATOM 1362 N N . SER A 1 189 ? 10.741 8.638 3.679 1.00 94.88 189 SER A N 1
ATOM 1363 C CA . SER A 1 189 ? 11.933 8.597 2.823 1.00 94.88 189 SER A CA 1
ATOM 1364 C C . SER A 1 189 ? 12.111 7.283 2.050 1.00 94.88 189 SER A C 1
ATOM 1366 O O . SER A 1 189 ? 12.885 7.248 1.094 1.00 94.88 189 SER A O 1
ATOM 1368 N N . ALA A 1 190 ? 11.415 6.211 2.441 1.00 93.50 190 ALA A N 1
ATOM 1369 C CA . ALA A 1 190 ? 11.364 4.951 1.705 1.00 93.50 190 ALA A CA 1
ATOM 1370 C C . ALA A 1 190 ? 10.309 4.963 0.585 1.00 93.50 190 ALA A C 1
ATOM 1372 O O . ALA A 1 190 ? 10.271 4.028 -0.221 1.00 93.50 190 ALA A O 1
ATOM 1373 N N . ARG A 1 191 ? 9.450 5.992 0.518 1.00 94.75 191 ARG A N 1
ATOM 1374 C CA . ARG A 1 191 ? 8.479 6.139 -0.564 1.00 94.75 191 ARG A CA 1
ATOM 1375 C C . ARG A 1 191 ? 9.217 6.375 -1.886 1.00 94.75 191 ARG A C 1
ATOM 1377 O O . ARG A 1 191 ? 10.031 7.296 -1.980 1.00 94.75 191 ARG A O 1
ATOM 1384 N N . PRO A 1 192 ? 8.954 5.563 -2.920 1.00 91.12 192 PRO A N 1
ATOM 1385 C CA . PRO A 1 192 ? 9.541 5.789 -4.229 1.00 91.12 192 PRO A CA 1
ATOM 1386 C C . PRO A 1 192 ? 9.008 7.091 -4.831 1.00 91.12 192 PRO A C 1
ATOM 1388 O O . PRO A 1 192 ? 7.870 7.491 -4.582 1.00 91.12 192 PRO A O 1
ATOM 1391 N N . ALA A 1 193 ? 9.829 7.741 -5.655 1.00 90.44 193 ALA A N 1
ATOM 1392 C CA . ALA A 1 193 ? 9.362 8.866 -6.451 1.00 90.44 193 ALA A CA 1
ATOM 1393 C C . ALA A 1 193 ? 8.185 8.425 -7.346 1.00 90.44 193 ALA A C 1
ATOM 1395 O O . ALA A 1 193 ? 8.182 7.284 -7.820 1.00 90.44 193 ALA A O 1
ATOM 1396 N N . PRO A 1 194 ? 7.198 9.304 -7.591 1.00 86.00 194 PRO A N 1
ATOM 1397 C CA . PRO A 1 194 ? 6.144 9.017 -8.554 1.00 86.00 194 PRO A CA 1
ATOM 1398 C C . PRO A 1 194 ? 6.766 8.777 -9.934 1.00 86.00 194 PRO A C 1
ATOM 1400 O O . PRO A 1 194 ? 7.705 9.473 -10.319 1.00 86.00 194 PRO A O 1
ATOM 1403 N N . CYS A 1 195 ? 6.261 7.781 -10.657 1.00 82.88 195 CYS A N 1
ATOM 1404 C CA . CYS A 1 195 ? 6.676 7.533 -12.035 1.00 82.88 195 CYS A CA 1
ATOM 1405 C C . CYS A 1 195 ? 5.781 8.326 -12.993 1.00 82.88 195 CYS A C 1
ATOM 1407 O O . CYS A 1 195 ? 4.588 8.484 -12.718 1.00 82.88 195 CYS A O 1
ATOM 1409 N N . ASP A 1 196 ? 6.387 8.814 -14.076 1.00 75.56 196 ASP A N 1
ATOM 1410 C CA . ASP A 1 196 ? 5.749 9.593 -15.147 1.00 75.56 196 ASP A CA 1
ATOM 1411 C C . ASP A 1 196 ? 4.960 8.728 -16.141 1.00 75.56 196 ASP A C 1
ATOM 1413 O O . ASP A 1 196 ? 5.401 7.583 -16.409 1.00 75.56 196 ASP A O 1
#

Radius of gyration: 31.84 Å; chains: 1; bounding box: 89×79×54 Å